Protein AF-B0BPE4-F1 (afdb_monomer)

Radius of gyration: 17.45 Å; Cα contacts (8 Å, |Δi|>4): 280; chains: 1; bounding box: 45×55×40 Å

Secondary structure (DSSP, 8-state):
-HHHHHHHHHHTT----HHHHHHHHHH-PPPTTS-HHHHHHHHHHHHHHHHHHHHHHHTPPP-HHHHHHHHHHHHTTSTTTTTTT---SS----TT-SPPPPPHHHHHHHHHHHHHHHHHTTTTS-HHHHHHHHHHHHHHH--SSS-HHHHHHHHHHHHHHHTT-------GGGHHHHHHHHHHHHTT--HHHHHHHHHHHHHHHHHHHHHH-TTGGGG--

Organism: Actinobacillus pleuropneumoniae serotype 3 (strain JL03) (NCBI:txid434271)

Mean predicted aligned error: 3.41 Å

Foldseek 3Di:
DLLQLVQLLVLVPQDDDSVQLCCCVPPVDHDPPGDPVSSLQSVLLVVLVVVLVVCLVVVDQDDLQNLLVSQQSRPCSDPCVVQRSHFDQQFDDDPPAPQGADHLVCLVVLRVVLSVVLVVCPPPDDQLLSLLLSLLSQVSNVRGPDCSSVSSLSSSQSSCVNVVADNFHDGSVCSVQCVVCSNVVSVVPNVSSSVSRVVRSVVVVVVVCCVVPVCVVVVVD

Structure (mmCIF, N/CA/C/O backbone):
data_AF-B0BPE4-F1
#
_entry.id   AF-B0BPE4-F1
#
loop_
_atom_site.group_PDB
_atom_site.id
_atom_site.type_symbol
_atom_site.label_atom_id
_atom_site.label_alt_id
_atom_site.label_comp_id
_atom_site.label_asym_id
_atom_site.label_entity_id
_atom_site.label_seq_id
_atom_site.pdbx_PDB_ins_code
_atom_site.Cartn_x
_atom_site.Cartn_y
_atom_site.Cartn_z
_atom_site.occupancy
_atom_site.B_iso_or_equiv
_atom_site.auth_seq_id
_atom_site.auth_comp_id
_atom_site.auth_asym_id
_atom_site.auth_atom_id
_atom_site.pdbx_PDB_model_num
ATOM 1 N N . MET A 1 1 ? -2.919 4.364 13.122 1.00 90.81 1 MET A N 1
ATOM 2 C CA . MET A 1 1 ? -3.088 3.012 12.543 1.00 90.81 1 MET A CA 1
ATOM 3 C C . MET A 1 1 ? -4.538 2.654 12.200 1.00 90.81 1 MET A C 1
ATOM 5 O O . MET A 1 1 ? -4.772 2.361 11.039 1.00 90.81 1 MET A O 1
ATOM 9 N N . LEU A 1 2 ? -5.523 2.753 13.109 1.00 96.44 2 LEU A N 1
ATOM 10 C CA . LEU A 1 2 ? -6.934 2.391 12.821 1.00 96.44 2 LEU A CA 1
ATOM 11 C C . LEU A 1 2 ? -7.503 3.021 11.528 1.00 96.44 2 LEU A C 1
ATOM 13 O O . LEU A 1 2 ? -7.991 2.314 10.654 1.00 96.44 2 LEU A O 1
ATOM 17 N N . LYS A 1 3 ? -7.387 4.350 11.372 1.00 96.75 3 LYS A N 1
ATOM 18 C CA . LYS A 1 3 ? -7.878 5.054 10.170 1.00 96.75 3 LYS A CA 1
ATOM 19 C C . LYS A 1 3 ? -7.135 4.636 8.893 1.00 96.75 3 LYS A C 1
ATOM 21 O O . LYS A 1 3 ? -7.748 4.603 7.837 1.00 96.75 3 LYS A O 1
ATOM 26 N N . TYR A 1 4 ? -5.848 4.294 8.986 1.00 98.06 4 TYR A N 1
ATOM 27 C CA . TYR A 1 4 ? -5.086 3.780 7.844 1.00 98.06 4 TYR A CA 1
ATOM 28 C C . TYR A 1 4 ? -5.624 2.417 7.390 1.00 98.06 4 TYR A C 1
ATOM 30 O O . TYR A 1 4 ? -5.902 2.247 6.207 1.00 98.06 4 TYR A O 1
ATOM 38 N N . ASN A 1 5 ? -5.844 1.491 8.331 1.00 98.38 5 ASN A N 1
ATOM 39 C CA . ASN A 1 5 ? -6.428 0.178 8.048 1.00 98.38 5 ASN A CA 1
ATOM 40 C C . ASN A 1 5 ? -7.776 0.316 7.318 1.00 98.38 5 ASN A C 1
ATOM 42 O O . ASN A 1 5 ? -7.946 -0.196 6.211 1.00 98.38 5 ASN A O 1
ATOM 46 N N . GLN A 1 6 ? -8.693 1.095 7.896 1.00 98.38 6 GLN A N 1
ATOM 47 C CA . GLN A 1 6 ? -10.028 1.281 7.335 1.00 98.38 6 GLN A CA 1
ATOM 48 C C . GLN A 1 6 ? -9.990 1.938 5.945 1.00 98.38 6 GLN A C 1
ATOM 50 O O . GLN A 1 6 ? -10.592 1.421 5.010 1.00 98.38 6 GLN A O 1
ATOM 55 N N . GLN A 1 7 ? -9.248 3.037 5.771 1.00 98.38 7 GLN A N 1
ATOM 56 C CA . GLN A 1 7 ? -9.217 3.770 4.498 1.00 98.38 7 GLN A CA 1
ATOM 57 C C . GLN A 1 7 ? -8.520 2.982 3.381 1.00 98.38 7 GLN A C 1
ATOM 59 O O . GLN A 1 7 ? -8.998 2.980 2.249 1.00 98.38 7 GLN A O 1
ATOM 64 N N . SER A 1 8 ? -7.435 2.264 3.696 1.00 98.38 8 SER A N 1
ATOM 65 C CA . SER A 1 8 ? -6.739 1.412 2.725 1.00 98.38 8 SER A CA 1
ATOM 66 C C . SER A 1 8 ? -7.647 0.299 2.198 1.00 98.38 8 SER A C 1
ATOM 68 O O . SER A 1 8 ? -7.634 0.028 0.999 1.00 98.38 8 SER A O 1
ATOM 70 N N . ASN A 1 9 ? -8.463 -0.319 3.056 1.00 98.25 9 ASN A N 1
ATOM 71 C CA . ASN A 1 9 ? -9.428 -1.331 2.626 1.00 98.25 9 ASN A CA 1
ATOM 72 C C . ASN A 1 9 ? -10.643 -0.710 1.914 1.00 98.25 9 ASN A C 1
ATOM 74 O O . ASN A 1 9 ? -11.107 -1.259 0.917 1.00 98.25 9 ASN A O 1
ATOM 78 N N . ALA A 1 10 ? -11.123 0.455 2.355 1.00 98.31 10 ALA A N 1
ATOM 79 C CA . ALA A 1 10 ? -12.242 1.152 1.717 1.00 98.31 10 ALA A CA 1
ATOM 80 C C . ALA A 1 10 ? -11.935 1.586 0.270 1.00 98.31 10 ALA A C 1
ATOM 82 O O . ALA A 1 10 ? -12.823 1.549 -0.580 1.00 98.31 10 ALA A O 1
ATOM 83 N N . ILE A 1 11 ? -10.675 1.920 -0.052 1.00 97.44 11 ILE A N 1
ATOM 84 C CA . ILE A 1 11 ? -10.237 2.154 -1.444 1.00 97.44 11 ILE A CA 1
ATOM 85 C C . ILE A 1 11 ? -10.496 0.923 -2.328 1.00 97.44 11 ILE A C 1
ATOM 87 O O . ILE A 1 11 ? -10.842 1.080 -3.494 1.00 97.44 11 ILE A O 1
ATOM 91 N N . GLU A 1 12 ? -10.392 -0.291 -1.786 1.00 94.94 12 GLU A N 1
ATOM 92 C CA . GLU A 1 12 ? -10.670 -1.537 -2.518 1.00 94.94 12 GLU A CA 1
ATOM 93 C C . GLU A 1 12 ? -12.150 -1.959 -2.458 1.00 94.94 12 GLU A C 1
ATOM 95 O O . GLU A 1 12 ? -12.515 -3.014 -2.968 1.00 94.94 12 GLU A O 1
ATOM 100 N N . GLY A 1 13 ? -13.021 -1.133 -1.867 1.00 96.00 13 GLY A N 1
ATOM 101 C CA . GLY A 1 13 ? -14.461 -1.386 -1.783 1.00 96.00 13 GLY A CA 1
ATOM 102 C C . GLY A 1 13 ? -14.932 -2.073 -0.500 1.00 96.00 13 GLY A C 1
ATOM 103 O O . GLY A 1 13 ? -16.099 -2.446 -0.430 1.00 96.00 13 GLY A O 1
ATOM 104 N N . ASN A 1 14 ? -14.071 -2.216 0.513 1.00 97.69 14 ASN A N 1
ATOM 105 C CA . ASN A 1 14 ? -14.500 -2.669 1.838 1.00 97.69 14 ASN A CA 1
ATOM 106 C C . ASN A 1 14 ? -15.527 -1.689 2.432 1.00 97.69 14 ASN A C 1
ATOM 108 O O . ASN A 1 14 ? -15.356 -0.470 2.353 1.00 97.69 14 ASN A O 1
ATOM 112 N N . THR A 1 15 ? -16.589 -2.227 3.025 1.00 97.81 15 THR A N 1
ATOM 113 C CA . THR A 1 15 ? -17.774 -1.459 3.422 1.00 97.81 15 THR A CA 1
ATOM 114 C C . THR A 1 15 ? -17.864 -1.162 4.917 1.00 97.81 15 THR A C 1
ATOM 116 O O . THR A 1 15 ? -18.846 -0.539 5.337 1.00 97.81 15 THR A O 1
ATOM 119 N N . LEU A 1 16 ? -16.881 -1.588 5.720 1.00 98.06 16 LEU A N 1
ATOM 120 C CA . LEU A 1 16 ? -16.844 -1.289 7.152 1.00 98.06 16 LEU A CA 1
ATOM 121 C C . LEU A 1 16 ? -16.521 0.189 7.382 1.00 98.06 16 LEU A C 1
ATOM 123 O O . LEU A 1 16 ? -15.538 0.735 6.862 1.00 98.06 16 LEU A O 1
ATOM 127 N N . ASP A 1 17 ? -17.331 0.833 8.215 1.00 97.31 17 ASP A N 1
ATOM 128 C CA . ASP A 1 17 ? -17.025 2.167 8.709 1.00 97.31 17 ASP A CA 1
ATOM 129 C C . ASP A 1 17 ? -15.949 2.134 9.812 1.00 97.31 17 ASP A C 1
ATOM 131 O O . ASP A 1 17 ? -15.433 1.086 10.218 1.00 97.31 17 ASP A O 1
ATOM 135 N N . ILE A 1 18 ? -15.549 3.315 10.287 1.00 97.50 18 ILE A N 1
ATOM 136 C CA . ILE A 1 18 ? -14.483 3.439 11.286 1.00 97.50 18 ILE A CA 1
ATOM 137 C C . ILE A 1 18 ? -14.867 2.879 12.666 1.00 97.50 18 ILE A C 1
ATOM 139 O O . ILE A 1 18 ? -13.984 2.422 13.394 1.00 97.50 18 ILE A O 1
ATOM 143 N N . PHE A 1 19 ? -16.150 2.916 13.034 1.00 97.50 19 PHE A N 1
ATOM 144 C CA . PHE A 1 19 ? -16.653 2.384 14.299 1.00 97.50 19 PHE A CA 1
ATOM 145 C C . PHE A 1 19 ? -16.767 0.863 14.234 1.00 97.50 19 PHE A C 1
ATOM 147 O O . PHE A 1 19 ? -16.268 0.188 15.131 1.00 97.50 19 PHE A O 1
ATOM 154 N N . GLU A 1 20 ? -17.323 0.329 13.148 1.00 98.19 20 GLU A N 1
ATOM 155 C CA . GLU A 1 20 ? -17.377 -1.105 12.855 1.00 98.19 20 GLU A CA 1
ATOM 156 C C . GLU A 1 20 ? -15.966 -1.710 12.838 1.00 98.19 20 GLU A C 1
ATOM 158 O O . GLU A 1 20 ? -15.706 -2.710 13.508 1.00 98.19 20 GLU A O 1
ATOM 163 N N . THR A 1 21 ? -15.020 -1.045 12.164 1.00 98.12 21 THR A N 1
ATOM 164 C CA . THR A 1 21 ? -13.600 -1.438 12.155 1.00 98.12 21 THR A CA 1
ATOM 165 C C . THR A 1 21 ? -13.018 -1.467 13.569 1.00 98.12 21 THR A C 1
ATOM 167 O O . THR A 1 21 ? -12.298 -2.399 13.924 1.00 98.12 21 THR A O 1
ATOM 170 N N . ARG A 1 22 ? -13.304 -0.448 14.392 1.00 98.06 22 ARG A N 1
ATOM 171 C CA . ARG A 1 22 ? -12.797 -0.376 15.769 1.00 98.06 22 ARG A CA 1
ATOM 172 C C . ARG A 1 22 ? -13.333 -1.521 16.619 1.00 98.06 22 ARG A C 1
ATOM 174 O O . ARG A 1 22 ? -12.550 -2.221 17.248 1.00 98.06 22 ARG A O 1
ATOM 181 N N . VAL A 1 23 ? -14.649 -1.709 16.613 1.00 97.88 23 VAL A N 1
ATOM 182 C CA . VAL A 1 23 ? -15.340 -2.742 17.394 1.00 97.88 23 VAL A CA 1
ATOM 183 C C . VAL A 1 23 ? -14.854 -4.140 17.004 1.00 97.88 23 VAL A C 1
ATOM 185 O O . VAL A 1 23 ? -14.599 -4.967 17.882 1.00 97.88 23 VAL A O 1
ATOM 188 N N . LEU A 1 24 ? -14.630 -4.379 15.708 1.00 98.06 24 LEU A N 1
ATOM 189 C CA . LEU A 1 24 ? -14.037 -5.621 15.222 1.00 98.06 24 LEU A CA 1
ATOM 190 C C . LEU A 1 24 ? -12.635 -5.853 15.798 1.00 98.06 24 LEU A C 1
ATOM 192 O O . LEU A 1 24 ? -12.362 -6.931 16.316 1.00 98.06 24 LEU A O 1
ATOM 196 N N . LEU A 1 25 ? -11.749 -4.858 15.712 1.00 97.56 25 LEU A N 1
ATOM 197 C CA . LEU A 1 25 ? -10.353 -5.011 16.129 1.00 97.56 25 LEU A CA 1
ATOM 198 C C . LEU A 1 25 ? -10.173 -5.055 17.653 1.00 97.56 25 LEU A C 1
ATOM 200 O O . LEU A 1 25 ? -9.274 -5.740 18.132 1.00 97.56 25 LEU A O 1
ATOM 204 N N . GLU A 1 26 ? -10.996 -4.331 18.412 1.00 97.25 26 GLU A N 1
ATOM 205 C CA . GLU A 1 26 ? -10.868 -4.232 19.872 1.00 97.25 26 GLU A CA 1
ATOM 206 C C . GLU A 1 26 ? -11.652 -5.320 20.613 1.00 97.25 26 GLU A C 1
ATOM 208 O O . GLU A 1 26 ? -11.220 -5.774 21.669 1.00 97.25 26 GLU A O 1
ATOM 213 N N . SER A 1 27 ? -12.815 -5.727 20.095 1.00 96.19 27 SER A N 1
ATOM 214 C CA . SER A 1 27 ? -13.741 -6.635 20.791 1.00 96.19 27 SER A CA 1
ATOM 215 C C . SER A 1 27 ? -14.046 -7.924 20.024 1.00 96.19 27 SER A C 1
ATOM 217 O O . SER A 1 27 ? -14.747 -8.784 20.550 1.00 96.19 27 SER A O 1
ATOM 219 N N . GLY A 1 28 ? -13.559 -8.076 18.787 1.00 95.44 28 GLY A N 1
ATOM 220 C CA . GLY A 1 28 ? -13.839 -9.251 17.952 1.00 95.44 28 GLY A CA 1
ATOM 221 C C . GLY A 1 28 ? -15.290 -9.344 17.466 1.00 95.44 28 GLY A C 1
ATOM 222 O O . GLY A 1 28 ? -15.705 -10.391 16.974 1.00 95.44 28 GLY A O 1
ATOM 223 N N . ILE A 1 29 ? -16.076 -8.274 17.611 1.00 96.81 29 ILE A N 1
ATOM 224 C CA . ILE A 1 29 ? -17.495 -8.254 17.243 1.00 96.81 29 ILE A CA 1
ATOM 225 C C . ILE A 1 29 ? -17.627 -7.861 15.769 1.00 96.81 29 ILE A C 1
ATOM 227 O O . ILE A 1 29 ? -17.141 -6.814 15.345 1.00 96.81 29 ILE A O 1
ATOM 231 N N . THR A 1 30 ? -18.314 -8.692 14.987 1.00 96.56 30 THR A N 1
ATOM 232 C CA . THR A 1 30 ? -18.584 -8.437 13.566 1.00 96.56 30 THR A CA 1
ATOM 233 C C . THR A 1 30 ? -19.736 -7.451 13.368 1.00 96.56 30 THR A C 1
ATOM 235 O O . THR A 1 30 ? -20.740 -7.505 14.080 1.00 96.56 30 THR A O 1
ATOM 238 N N . ALA A 1 31 ? -19.627 -6.602 12.351 1.00 96.06 31 ALA A N 1
ATOM 239 C CA . ALA A 1 31 ? -20.675 -5.700 11.903 1.00 96.06 31 ALA A CA 1
ATOM 240 C C . ALA A 1 31 ? -21.813 -6.460 11.204 1.00 96.06 31 ALA A C 1
ATOM 242 O O . ALA A 1 31 ? -21.606 -7.245 10.273 1.00 96.06 31 ALA A O 1
ATOM 243 N N . ASN A 1 32 ? -23.040 -6.216 11.660 1.00 94.75 32 ASN A N 1
ATOM 244 C CA . ASN A 1 32 ? -24.225 -6.879 11.131 1.00 94.75 32 ASN A CA 1
ATOM 245 C C . ASN A 1 32 ? -24.515 -6.446 9.682 1.00 94.75 32 ASN A C 1
ATOM 247 O O . ASN A 1 32 ? -24.448 -5.265 9.353 1.00 94.75 32 ASN A O 1
ATOM 251 N N . GLY A 1 33 ? -24.885 -7.398 8.822 1.00 95.00 33 GLY A N 1
ATOM 252 C CA . GLY A 1 33 ? -25.245 -7.130 7.423 1.00 95.00 33 GLY A CA 1
ATOM 253 C C . GLY A 1 33 ? -24.070 -6.812 6.490 1.00 95.00 33 GLY A C 1
ATOM 254 O O . GLY A 1 33 ? -24.299 -6.498 5.323 1.00 95.00 33 GLY A O 1
ATOM 255 N N . LYS A 1 34 ? -22.824 -6.906 6.970 1.00 96.69 34 LYS A N 1
ATOM 256 C CA . LYS A 1 34 ? -21.613 -6.682 6.170 1.00 96.69 34 LYS A CA 1
ATOM 257 C C . LYS A 1 34 ? -21.001 -8.011 5.711 1.00 96.69 34 LYS A C 1
ATOM 259 O O . LYS A 1 34 ? -21.092 -9.002 6.442 1.00 96.69 34 LYS A O 1
ATOM 264 N N . PRO A 1 35 ? -20.354 -8.068 4.532 1.00 96.19 35 PRO A N 1
ATOM 265 C CA . PRO A 1 35 ? -19.680 -9.278 4.075 1.00 96.19 35 PRO A CA 1
ATOM 266 C C . PRO A 1 35 ? -18.640 -9.769 5.087 1.00 96.19 35 PRO A C 1
ATOM 268 O O . PRO A 1 35 ? -17.857 -8.990 5.631 1.00 96.19 35 PRO A O 1
ATOM 271 N N . PHE A 1 36 ? -18.568 -11.083 5.312 1.00 95.19 36 PHE A N 1
ATOM 272 C CA . PHE A 1 36 ? -17.547 -11.648 6.202 1.00 95.19 36 PHE A CA 1
ATOM 273 C C . PHE A 1 36 ? -16.123 -11.378 5.687 1.00 95.19 36 PHE A C 1
ATOM 275 O O . PHE A 1 36 ? -15.221 -11.111 6.478 1.00 95.19 36 PHE A O 1
ATOM 282 N N . LYS A 1 37 ? -15.946 -11.345 4.357 1.00 95.38 37 LYS A N 1
ATOM 283 C CA . LYS A 1 37 ? -14.690 -10.956 3.703 1.00 95.38 37 LYS A CA 1
ATOM 284 C C . LYS A 1 37 ? -14.179 -9.601 4.199 1.00 95.38 37 LYS A C 1
ATOM 286 O O . LYS A 1 37 ? -13.002 -9.497 4.522 1.00 95.38 37 LYS A O 1
ATOM 291 N N . ASP A 1 38 ? -15.055 -8.607 4.343 1.00 97.12 38 ASP A N 1
ATOM 292 C CA . ASP A 1 38 ? -14.639 -7.266 4.755 1.00 97.12 38 ASP A CA 1
ATOM 293 C C . ASP A 1 38 ? -14.003 -7.265 6.154 1.00 97.12 38 ASP A C 1
ATOM 295 O O . ASP A 1 38 ? -13.046 -6.534 6.410 1.00 97.12 38 ASP A O 1
ATOM 299 N N . HIS A 1 39 ? -14.487 -8.122 7.053 1.00 97.69 39 HIS A N 1
ATOM 300 C CA . HIS A 1 39 ? -13.918 -8.288 8.389 1.00 97.69 39 HIS A CA 1
ATOM 301 C C . HIS A 1 39 ? -12.539 -8.949 8.329 1.00 97.69 39 HIS A C 1
ATOM 303 O O . HIS A 1 39 ? -11.598 -8.504 8.988 1.00 97.69 39 HIS A O 1
ATOM 309 N N . LEU A 1 40 ? -12.406 -9.996 7.510 1.00 97.06 40 LEU A N 1
ATOM 310 C CA . LEU A 1 40 ? -11.136 -10.689 7.299 1.00 97.06 40 LEU A CA 1
ATOM 311 C C . LEU A 1 40 ? -10.088 -9.768 6.672 1.00 97.06 40 LEU A C 1
ATOM 313 O O . LEU A 1 40 ? -8.932 -9.814 7.086 1.00 97.06 40 LEU A O 1
ATOM 317 N N . ASP A 1 41 ? -10.483 -8.906 5.735 1.00 97.38 41 ASP A N 1
ATOM 318 C CA . ASP A 1 41 ? -9.607 -7.913 5.111 1.00 97.38 41 ASP A CA 1
ATOM 319 C C . ASP A 1 41 ? -9.070 -6.907 6.147 1.00 97.38 41 ASP A C 1
ATOM 321 O O . ASP A 1 41 ? -7.866 -6.641 6.181 1.00 97.38 41 ASP A O 1
ATOM 325 N N . ILE A 1 42 ? -9.925 -6.407 7.050 1.00 98.06 42 ILE A N 1
ATOM 326 C CA . ILE A 1 42 ? -9.516 -5.515 8.151 1.00 98.06 42 ILE A CA 1
ATOM 327 C C . ILE A 1 42 ? -8.545 -6.214 9.114 1.00 98.06 42 ILE A C 1
ATOM 329 O O . ILE A 1 42 ? -7.518 -5.635 9.486 1.00 98.06 42 ILE A O 1
ATOM 333 N N . ILE A 1 43 ? -8.846 -7.454 9.514 1.00 97.88 43 ILE A N 1
ATOM 334 C CA . ILE A 1 43 ? -8.000 -8.240 10.427 1.00 97.88 43 ILE A CA 1
ATOM 335 C C . ILE A 1 43 ? -6.638 -8.528 9.781 1.00 97.88 43 ILE A C 1
ATOM 337 O O . ILE A 1 43 ? -5.597 -8.309 10.397 1.00 97.88 43 ILE A O 1
ATOM 341 N N . SER A 1 44 ? -6.631 -8.973 8.527 1.00 98.06 44 SER A N 1
ATOM 3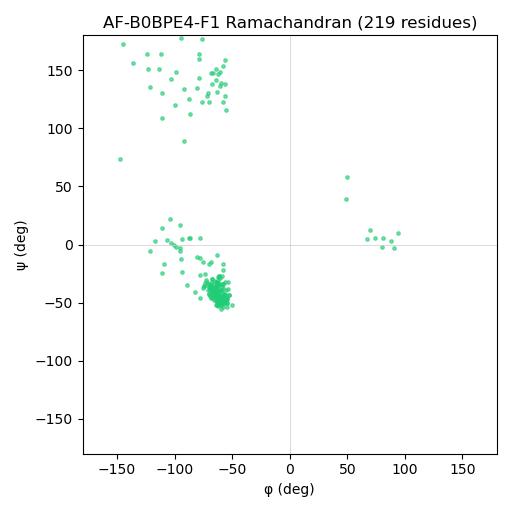42 C CA . SER A 1 44 ? -5.410 -9.315 7.785 1.00 98.06 44 SER A CA 1
ATOM 343 C C . SER A 1 44 ? -4.538 -8.079 7.548 1.00 98.06 44 SER A C 1
ATOM 345 O O . SER A 1 44 ? -3.322 -8.104 7.736 1.00 98.06 44 SER A O 1
ATOM 347 N N . HIS A 1 45 ? -5.159 -6.941 7.230 1.00 98.50 45 HIS A N 1
ATOM 348 C CA . HIS A 1 45 ? -4.443 -5.675 7.103 1.00 98.50 45 HIS A CA 1
ATOM 349 C C . HIS A 1 45 ? -3.903 -5.169 8.451 1.00 98.50 45 HIS A C 1
ATOM 351 O O . HIS A 1 45 ? -2.860 -4.514 8.480 1.00 98.50 45 HIS A O 1
ATOM 357 N N . GLN A 1 46 ? -4.556 -5.476 9.578 1.00 98.31 46 GLN A N 1
ATOM 358 C CA . GLN A 1 46 ? -4.030 -5.144 10.907 1.00 98.31 46 GLN A CA 1
ATOM 359 C C . GLN A 1 46 ? -2.730 -5.905 11.203 1.00 98.31 46 GLN A C 1
ATOM 361 O O . GLN A 1 46 ? -1.784 -5.312 11.722 1.00 98.31 46 GLN A O 1
ATOM 366 N N . GLU A 1 47 ? -2.653 -7.183 10.830 1.00 98.44 47 GLU A N 1
ATOM 367 C CA . GLU A 1 47 ? -1.428 -7.985 10.958 1.00 98.44 47 GLU A CA 1
ATOM 368 C C . G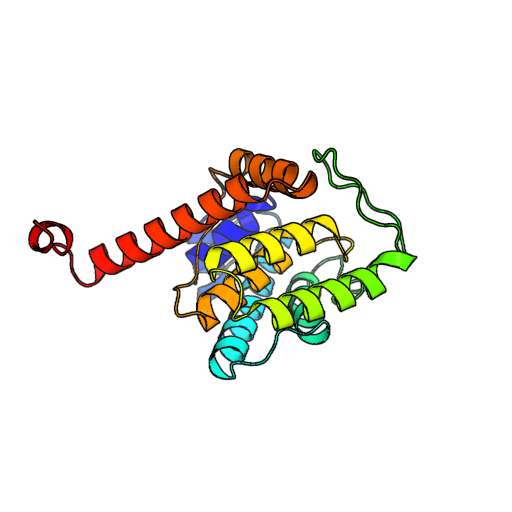LU A 1 47 ? -0.314 -7.463 10.050 1.00 98.44 47 GLU A C 1
ATOM 370 O O . GLU A 1 47 ? 0.823 -7.302 10.492 1.00 98.44 47 GLU A O 1
ATOM 375 N N . ALA A 1 48 ? -0.652 -7.103 8.810 1.00 98.56 48 ALA A N 1
ATOM 376 C CA . ALA A 1 48 ? 0.296 -6.493 7.886 1.00 98.56 48 ALA A CA 1
ATOM 377 C C . ALA A 1 48 ? 0.829 -5.137 8.394 1.00 98.56 48 ALA A C 1
ATOM 379 O O . ALA A 1 48 ? 2.006 -4.838 8.208 1.00 98.56 48 ALA A O 1
ATOM 380 N N . ILE A 1 49 ? 0.010 -4.330 9.085 1.00 98.56 49 ILE A N 1
ATOM 381 C CA . ILE A 1 49 ? 0.466 -3.100 9.765 1.00 98.56 49 ILE A CA 1
ATOM 382 C C . ILE A 1 49 ? 1.425 -3.419 10.923 1.00 98.56 49 ILE A C 1
ATOM 384 O O . ILE A 1 49 ? 2.385 -2.674 11.141 1.00 98.56 49 ILE A O 1
ATOM 388 N N . GLY A 1 50 ? 1.177 -4.501 11.667 1.00 98.38 50 GLY A N 1
ATOM 389 C CA . GLY A 1 50 ? 2.094 -4.989 12.699 1.00 98.38 50 GLY A CA 1
ATOM 390 C C . GLY A 1 50 ? 3.467 -5.296 12.106 1.00 98.38 50 GLY A C 1
ATOM 391 O O . GLY A 1 50 ? 4.454 -4.676 12.496 1.00 98.38 50 GLY A O 1
ATOM 392 N N . TYR A 1 51 ? 3.491 -6.129 11.062 1.00 98.44 51 TYR A N 1
ATOM 393 C CA . TYR A 1 51 ? 4.711 -6.460 10.324 1.00 98.44 51 TYR A CA 1
ATOM 394 C C . TYR A 1 51 ? 5.410 -5.218 9.751 1.00 98.44 51 TYR A C 1
ATOM 396 O O . TYR A 1 51 ? 6.618 -5.071 9.899 1.00 98.44 51 TYR A O 1
ATOM 404 N N . LEU A 1 52 ? 4.658 -4.269 9.176 1.00 98.31 52 LEU A N 1
ATOM 405 C CA . LEU A 1 52 ? 5.199 -2.987 8.708 1.00 98.31 52 LEU A CA 1
ATOM 406 C C . LEU A 1 52 ? 5.949 -2.258 9.824 1.00 98.31 52 LEU A C 1
ATOM 408 O O . LEU A 1 52 ? 7.058 -1.779 9.611 1.00 98.31 52 LEU A O 1
ATOM 412 N N . THR A 1 53 ? 5.347 -2.178 11.010 1.00 97.62 53 THR A N 1
ATOM 413 C CA . THR A 1 53 ? 5.920 -1.454 12.150 1.00 97.62 53 THR A CA 1
ATOM 414 C C . THR A 1 53 ? 7.226 -2.093 12.619 1.00 97.62 53 THR A C 1
ATOM 416 O O . THR A 1 53 ? 8.153 -1.373 12.989 1.00 97.62 53 THR A O 1
ATOM 419 N N . ASP A 1 54 ? 7.324 -3.420 12.580 1.00 97.81 54 ASP A N 1
ATOM 420 C CA . ASP A 1 54 ? 8.543 -4.133 12.962 1.00 97.81 54 ASP A CA 1
ATOM 421 C C . ASP A 1 54 ? 9.666 -3.922 11.936 1.00 97.81 54 ASP A C 1
ATOM 423 O O . ASP A 1 54 ? 10.775 -3.551 12.316 1.00 97.81 54 ASP A O 1
ATOM 427 N N . LEU A 1 55 ? 9.357 -3.981 10.636 1.00 97.94 55 LEU A N 1
ATOM 428 C CA . LEU A 1 55 ? 10.333 -3.689 9.576 1.00 97.94 55 LEU A CA 1
ATOM 429 C C . LEU A 1 55 ? 10.858 -2.246 9.615 1.00 97.94 55 LEU A C 1
ATOM 431 O O . LEU A 1 55 ? 12.017 -2.005 9.277 1.00 97.94 55 LEU A O 1
ATOM 435 N N . VAL A 1 56 ? 10.015 -1.280 10.004 1.00 97.31 56 VAL A N 1
ATOM 436 C CA . VAL A 1 56 ? 10.443 0.115 10.203 1.00 97.31 56 VAL A CA 1
ATOM 437 C C . VAL A 1 56 ? 11.455 0.207 11.346 1.00 97.31 56 VAL A C 1
ATOM 439 O O . VAL A 1 56 ? 12.475 0.870 11.186 1.00 97.31 56 VAL A O 1
ATOM 442 N N . LYS A 1 57 ? 11.216 -0.473 12.477 1.00 96.62 57 LYS A N 1
ATOM 443 C CA . LYS A 1 57 ? 12.143 -0.469 13.627 1.00 96.62 57 LYS A CA 1
ATOM 444 C C . LYS A 1 57 ? 13.490 -1.102 13.288 1.00 96.62 57 LYS A C 1
ATOM 446 O O . LYS A 1 57 ? 14.519 -0.612 13.738 1.00 96.62 57 LYS A O 1
ATOM 451 N N . GLU A 1 58 ? 13.475 -2.184 12.516 1.00 95.69 58 GLU A N 1
ATOM 452 C CA . GLU A 1 58 ? 14.687 -2.896 12.096 1.00 95.69 58 GLU A CA 1
ATOM 453 C C . GLU A 1 58 ? 15.429 -2.187 10.951 1.00 95.69 58 GLU A C 1
ATOM 455 O O . GLU A 1 58 ? 16.565 -2.540 10.645 1.00 95.69 58 GLU A O 1
ATOM 460 N N . ASN A 1 59 ? 14.797 -1.187 10.321 1.00 93.25 59 ASN A N 1
ATOM 461 C CA . ASN A 1 59 ? 15.306 -0.447 9.167 1.00 93.25 59 ASN A CA 1
ATOM 462 C C . ASN A 1 59 ? 15.837 -1.360 8.041 1.00 93.25 59 ASN A C 1
ATOM 464 O O . ASN A 1 59 ? 16.858 -1.082 7.410 1.00 93.25 59 ASN A O 1
ATOM 468 N N . VAL A 1 60 ? 15.150 -2.480 7.796 1.00 89.75 60 VAL A N 1
ATOM 469 C CA . VAL A 1 60 ? 15.556 -3.451 6.770 1.00 89.75 60 VAL A CA 1
ATOM 470 C C . VAL A 1 60 ? 15.391 -2.876 5.368 1.00 89.75 60 VAL A C 1
ATOM 472 O O . VAL A 1 60 ? 14.458 -2.119 5.105 1.00 89.75 60 VAL A O 1
ATOM 475 N N . LEU A 1 61 ? 16.245 -3.266 4.424 1.00 94.00 61 LEU A N 1
ATOM 476 C CA . LEU A 1 61 ? 16.045 -2.915 3.016 1.00 94.00 61 LEU A CA 1
ATOM 477 C C . LEU A 1 61 ? 14.802 -3.614 2.451 1.00 94.00 61 LEU A C 1
ATOM 479 O O . LEU A 1 61 ? 14.443 -4.717 2.868 1.00 94.00 61 LEU A O 1
ATOM 483 N N . LEU A 1 62 ? 14.121 -2.956 1.511 1.00 95.75 62 LEU A N 1
ATOM 484 C CA . LEU A 1 62 ? 12.969 -3.544 0.837 1.00 95.75 62 LEU A CA 1
ATOM 485 C C . LEU A 1 62 ? 13.433 -4.673 -0.089 1.00 95.75 62 LEU A C 1
ATOM 487 O O . LEU A 1 62 ? 14.216 -4.443 -1.003 1.00 95.75 62 LEU A O 1
ATOM 491 N N . THR A 1 63 ? 12.908 -5.876 0.125 1.00 97.81 63 THR A N 1
ATOM 492 C CA . THR A 1 63 ? 13.205 -7.058 -0.696 1.00 97.81 63 THR A CA 1
ATOM 493 C C . THR A 1 63 ? 11.926 -7.666 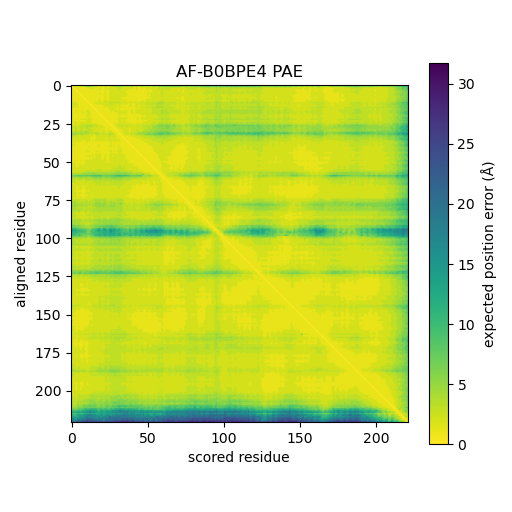-1.256 1.00 97.81 63 THR A C 1
ATOM 495 O O . THR A 1 63 ? 10.833 -7.438 -0.732 1.00 97.81 63 THR A O 1
ATOM 498 N N . GLU A 1 64 ? 12.043 -8.523 -2.269 1.00 98.19 64 GLU A N 1
ATOM 499 C CA . GLU A 1 64 ? 10.901 -9.307 -2.751 1.00 98.19 64 GLU A CA 1
ATOM 500 C C . GLU A 1 64 ? 10.272 -10.173 -1.652 1.00 98.19 64 GLU A C 1
ATOM 502 O O . GLU A 1 64 ? 9.054 -10.345 -1.625 1.00 98.19 64 GLU A O 1
ATOM 507 N N . ALA A 1 65 ? 11.074 -10.687 -0.713 1.00 98.25 65 ALA A N 1
ATOM 508 C CA . ALA A 1 65 ? 10.567 -11.445 0.428 1.00 98.25 65 ALA A CA 1
ATOM 509 C C . ALA A 1 65 ? 9.658 -10.576 1.311 1.00 98.25 65 ALA A C 1
ATOM 511 O O . ALA A 1 65 ? 8.563 -11.003 1.670 1.00 98.25 65 ALA A O 1
ATOM 512 N N . THR A 1 66 ? 10.054 -9.329 1.585 1.00 98.00 66 THR A N 1
ATOM 513 C CA . THR A 1 66 ? 9.216 -8.350 2.295 1.00 98.00 66 THR A CA 1
ATOM 514 C C . THR A 1 66 ? 7.880 -8.133 1.580 1.00 98.00 66 THR A C 1
ATOM 516 O O . THR A 1 66 ? 6.821 -8.173 2.209 1.00 98.00 66 THR A O 1
ATOM 519 N N . ILE A 1 67 ? 7.915 -7.947 0.257 1.00 98.75 67 ILE A N 1
ATOM 520 C CA . ILE A 1 67 ? 6.723 -7.712 -0.571 1.00 98.75 67 ILE A CA 1
ATOM 521 C C . ILE A 1 67 ? 5.787 -8.928 -0.539 1.00 98.75 67 ILE A C 1
ATOM 523 O O . ILE A 1 67 ? 4.584 -8.788 -0.302 1.00 98.75 67 ILE A O 1
ATOM 527 N N . LYS A 1 68 ? 6.337 -10.133 -0.731 1.00 98.75 68 LYS A N 1
ATOM 528 C CA . LYS A 1 68 ? 5.585 -11.393 -0.677 1.00 98.75 68 LYS A CA 1
ATOM 529 C C . LYS A 1 68 ? 5.005 -11.648 0.712 1.00 98.75 68 LYS A C 1
ATOM 531 O O . LYS A 1 68 ? 3.867 -12.093 0.796 1.00 98.75 68 LYS A O 1
ATOM 536 N N . ASN A 1 69 ? 5.716 -11.301 1.785 1.00 98.69 69 ASN A N 1
ATOM 537 C CA . ASN A 1 69 ? 5.218 -11.436 3.156 1.00 98.69 69 ASN A CA 1
ATOM 538 C C . ASN A 1 69 ? 4.043 -10.494 3.444 1.00 98.69 69 ASN A C 1
ATOM 540 O O . ASN A 1 69 ? 3.049 -10.936 4.018 1.00 98.69 69 ASN A O 1
ATOM 544 N N . PHE A 1 70 ? 4.095 -9.230 3.000 1.00 98.75 70 PHE A N 1
ATOM 545 C CA . PHE A 1 70 ? 2.929 -8.343 3.093 1.00 98.75 70 PHE A CA 1
ATOM 546 C C . PHE A 1 70 ? 1.724 -8.927 2.361 1.00 98.75 70 PHE A C 1
ATOM 548 O O . PHE A 1 70 ? 0.637 -9.013 2.930 1.00 98.75 70 PHE A O 1
ATOM 555 N N . HIS A 1 71 ? 1.925 -9.362 1.118 1.00 98.75 71 HIS A N 1
ATOM 556 C CA . HIS A 1 71 ? 0.859 -9.960 0.325 1.00 98.75 71 HIS A CA 1
ATOM 557 C C . HIS A 1 71 ? 0.311 -11.246 0.967 1.00 98.75 71 HIS A C 1
ATOM 559 O O . HIS A 1 71 ? -0.900 -11.462 0.995 1.00 98.75 71 HIS A O 1
ATOM 565 N N . TYR A 1 72 ? 1.188 -12.079 1.532 1.00 98.75 72 TYR A N 1
ATOM 566 C CA . TYR A 1 72 ? 0.805 -13.285 2.254 1.00 98.75 72 TYR A CA 1
ATOM 567 C C . TYR A 1 72 ? -0.098 -12.957 3.444 1.00 98.75 72 TYR A C 1
ATOM 569 O O . TYR A 1 72 ? -1.202 -13.490 3.527 1.00 98.75 72 TYR A O 1
ATOM 577 N N . LEU A 1 73 ? 0.318 -12.027 4.312 1.00 98.69 73 LEU A N 1
ATOM 578 C CA . LEU A 1 73 ? -0.464 -11.603 5.477 1.00 98.69 73 LEU A CA 1
ATOM 579 C C . LEU A 1 73 ? -1.840 -11.060 5.086 1.00 98.69 73 LEU A C 1
ATOM 581 O O . LEU A 1 73 ? -2.813 -11.343 5.778 1.00 98.69 73 LEU A O 1
ATOM 585 N N . LEU A 1 74 ? -1.929 -10.330 3.970 1.00 98.38 74 LEU A N 1
ATOM 586 C CA . LEU A 1 74 ? -3.186 -9.774 3.473 1.00 98.38 74 LEU A CA 1
ATOM 587 C C . LEU A 1 74 ? -4.176 -10.837 2.981 1.00 98.38 74 LEU A C 1
ATOM 589 O O . LEU A 1 74 ? -5.377 -10.650 3.164 1.00 98.38 74 LEU A O 1
ATOM 593 N N . LEU A 1 75 ? -3.706 -11.915 2.342 1.00 97.00 75 LEU A N 1
ATOM 594 C CA . LEU A 1 75 ? -4.588 -12.871 1.657 1.00 97.00 75 LEU A CA 1
ATOM 595 C C . LEU A 1 75 ? -4.722 -14.239 2.333 1.00 97.00 75 LEU A C 1
ATOM 597 O O . LEU A 1 75 ? -5.685 -14.944 2.032 1.00 97.00 75 LEU A O 1
ATOM 601 N N . GLN A 1 76 ? -3.832 -14.625 3.254 1.00 97.00 76 GLN A N 1
ATOM 602 C CA . GLN A 1 76 ? -3.79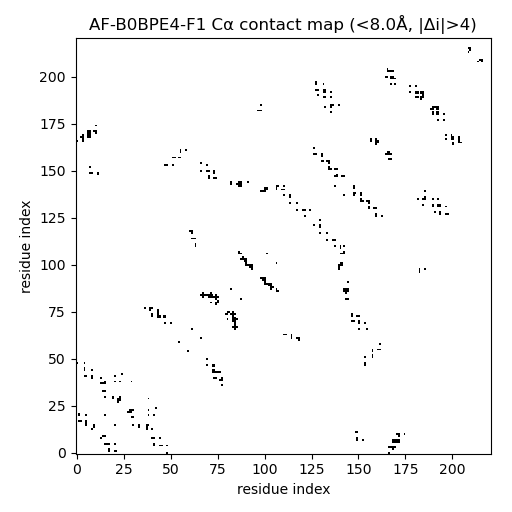6 -15.980 3.836 1.00 97.00 76 GLN A CA 1
ATOM 603 C C . GLN A 1 76 ? -5.101 -16.422 4.529 1.00 97.00 76 GLN A C 1
ATOM 605 O O . GLN A 1 76 ? -5.343 -17.616 4.676 1.00 97.00 76 GLN A O 1
ATOM 610 N N . LYS A 1 77 ? -5.954 -15.478 4.951 1.00 94.25 77 LYS A N 1
ATOM 611 C CA . LYS A 1 77 ? -7.253 -15.752 5.598 1.00 94.25 77 LYS A CA 1
ATOM 612 C C . LYS A 1 77 ? -8.450 -15.615 4.659 1.00 94.25 77 LYS A C 1
ATOM 614 O O . LYS A 1 77 ? -9.583 -15.787 5.094 1.00 94.25 77 LYS A O 1
ATOM 619 N N . THR A 1 78 ? -8.215 -15.263 3.402 1.00 90.62 78 THR A N 1
ATOM 620 C CA . THR A 1 78 ? -9.263 -15.026 2.405 1.00 90.62 78 THR A CA 1
ATOM 621 C C . THR A 1 78 ? -9.522 -16.284 1.575 1.00 90.62 78 THR A C 1
ATOM 623 O O . THR A 1 78 ? -8.830 -17.296 1.702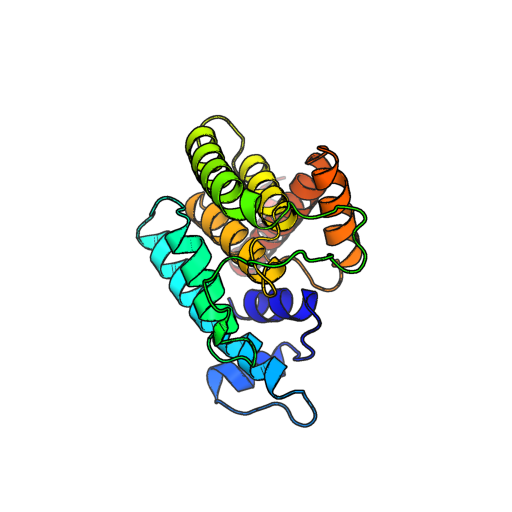 1.00 90.62 78 THR A O 1
ATOM 626 N N . ASP A 1 79 ? -10.483 -16.215 0.657 1.00 89.31 79 ASP A N 1
ATOM 627 C CA . ASP A 1 79 ? -10.700 -17.240 -0.369 1.00 89.31 79 ASP A CA 1
ATOM 628 C C . ASP A 1 79 ? -9.512 -17.386 -1.347 1.00 89.31 79 ASP A C 1
ATOM 630 O O . ASP A 1 79 ? -9.476 -18.340 -2.123 1.00 89.31 79 ASP A O 1
ATOM 634 N N . LYS A 1 80 ? -8.526 -16.478 -1.276 1.00 92.44 80 LYS A N 1
ATOM 635 C CA . LYS A 1 80 ? -7.289 -16.444 -2.076 1.00 92.44 80 LYS A CA 1
ATOM 636 C C . LYS A 1 80 ? -6.041 -16.899 -1.313 1.00 92.44 80 LYS A C 1
ATOM 638 O O . LYS A 1 80 ? -4.913 -16.547 -1.657 1.00 92.44 80 LYS A O 1
ATOM 643 N N . ALA A 1 81 ? -6.217 -17.678 -0.245 1.00 93.94 81 ALA A N 1
ATOM 644 C CA . ALA A 1 81 ? -5.106 -18.143 0.585 1.00 93.94 81 ALA A CA 1
ATOM 645 C C . ALA A 1 81 ? -4.055 -18.962 -0.192 1.00 93.94 81 ALA A C 1
ATOM 647 O O . ALA A 1 81 ? -2.884 -18.972 0.179 1.00 93.94 81 ALA A O 1
ATOM 648 N N . ARG A 1 82 ? -4.449 -19.636 -1.283 1.00 95.19 82 ARG A N 1
ATOM 649 C CA . ARG A 1 82 ? -3.532 -20.443 -2.108 1.00 95.19 82 ARG A CA 1
ATOM 650 C C . ARG A 1 82 ? -2.591 -19.595 -2.955 1.00 95.19 82 ARG A C 1
ATOM 652 O O . ARG A 1 82 ? -1.518 -20.073 -3.298 1.00 95.19 82 ARG A O 1
ATOM 659 N N . GLU A 1 83 ? -2.985 -18.370 -3.279 1.00 95.69 83 GLU A N 1
ATOM 660 C CA . GLU A 1 83 ? -2.207 -17.396 -4.046 1.00 95.69 83 GLU A CA 1
ATOM 661 C C . GLU A 1 83 ? -1.437 -16.418 -3.138 1.00 95.69 83 GLU A C 1
ATOM 663 O O . GLU A 1 83 ? -0.636 -15.608 -3.611 1.00 95.69 83 GLU A O 1
ATOM 668 N N . ALA A 1 84 ? -1.655 -16.487 -1.821 1.00 97.56 84 ALA A N 1
ATOM 669 C CA . ALA A 1 84 ? -1.020 -15.623 -0.837 1.00 97.56 84 ALA A CA 1
ATOM 670 C C . ALA A 1 84 ? 0.517 -15.701 -0.940 1.00 97.56 84 ALA A C 1
ATOM 672 O O . ALA A 1 84 ? 1.114 -16.777 -0.956 1.00 97.56 84 ALA A O 1
ATOM 673 N N . GLY A 1 85 ? 1.163 -14.536 -1.044 1.00 98.12 85 GLY A N 1
ATOM 674 C CA . GLY A 1 85 ? 2.617 -14.402 -1.215 1.00 98.12 85 GLY A CA 1
ATOM 675 C C . GLY A 1 85 ? 3.207 -14.903 -2.544 1.00 98.12 85 GLY A C 1
ATOM 676 O O . GLY A 1 85 ? 4.426 -14.874 -2.702 1.00 98.12 85 GLY A O 1
ATOM 677 N N . GLN A 1 86 ? 2.392 -15.334 -3.512 1.00 98.19 86 GLN A N 1
ATOM 678 C CA . GLN A 1 86 ? 2.873 -15.905 -4.774 1.00 98.19 86 GLN A CA 1
ATOM 679 C C . GLN A 1 86 ? 2.582 -14.986 -5.954 1.00 98.19 86 GLN A C 1
ATOM 681 O O . GLN A 1 86 ? 1.450 -14.548 -6.145 1.00 98.19 86 GLN A O 1
ATOM 686 N N . TYR A 1 87 ? 3.598 -14.723 -6.777 1.00 98.50 87 TYR A N 1
ATOM 687 C CA . TYR A 1 87 ? 3.389 -13.998 -8.025 1.00 98.50 87 TYR A CA 1
ATOM 688 C C . TYR A 1 87 ? 2.459 -14.765 -8.958 1.00 98.50 87 TYR A C 1
ATOM 690 O O . TYR A 1 87 ? 2.460 -15.997 -9.003 1.00 98.50 87 TYR A O 1
ATOM 698 N N . ARG A 1 88 ? 1.675 -14.014 -9.727 1.00 97.81 88 ARG A N 1
ATOM 699 C CA . ARG A 1 88 ? 0.753 -14.586 -10.701 1.00 97.81 88 ARG A CA 1
ATOM 700 C C . ARG A 1 88 ? 1.504 -15.326 -11.804 1.00 97.81 88 ARG A C 1
ATOM 702 O O . ARG A 1 88 ? 2.513 -14.859 -12.325 1.00 97.81 88 ARG A O 1
ATOM 709 N N . ASN A 1 89 ? 0.934 -16.447 -12.219 1.00 96.56 89 ASN A N 1
ATOM 710 C CA . ASN A 1 89 ? 1.359 -17.226 -13.381 1.00 96.56 89 ASN A CA 1
ATOM 711 C C . ASN A 1 89 ? 0.392 -17.080 -14.573 1.00 96.56 89 ASN A C 1
ATOM 713 O O . ASN A 1 89 ? 0.585 -17.722 -15.602 1.00 96.56 89 ASN A O 1
ATOM 717 N N . VAL A 1 90 ? -0.631 -16.228 -14.446 1.00 96.12 90 VAL A N 1
ATOM 718 C CA . VAL A 1 90 ? -1.624 -15.940 -15.488 1.00 96.12 90 VAL A CA 1
ATOM 719 C C . VAL A 1 90 ? -1.678 -14.442 -15.809 1.00 96.12 90 VAL A C 1
ATOM 721 O O . VAL A 1 90 ? -1.359 -13.609 -14.947 1.00 96.12 90 VAL A O 1
ATOM 724 N N . PRO A 1 91 ? -2.039 -14.065 -17.048 1.00 95.88 91 PRO A N 1
ATOM 725 C CA . PRO A 1 91 ? -2.321 -12.676 -17.390 1.00 95.88 91 PRO A CA 1
ATOM 726 C C . PRO A 1 91 ? -3.486 -12.130 -16.559 1.00 95.88 91 PRO A C 1
ATOM 728 O O . PRO A 1 91 ? -4.406 -12.868 -16.206 1.00 95.88 91 PRO A O 1
ATOM 731 N N . VAL A 1 92 ? -3.450 -10.833 -16.267 1.00 94.75 92 VAL A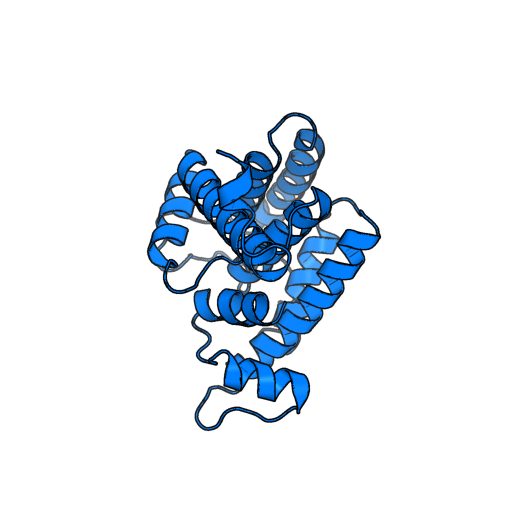 N 1
ATOM 732 C CA . VAL A 1 92 ? -4.504 -10.123 -15.531 1.00 94.75 92 VAL A CA 1
ATOM 733 C C . VAL A 1 92 ? -4.788 -8.787 -16.202 1.00 94.75 92 VAL A C 1
ATOM 735 O O . VAL A 1 92 ? -3.931 -8.236 -16.892 1.00 94.75 92 VAL A O 1
ATOM 738 N N . VAL A 1 93 ? -5.992 -8.271 -15.981 1.00 90.19 93 VAL A N 1
ATOM 739 C CA . VAL A 1 93 ? -6.413 -6.936 -16.409 1.00 90.19 93 VAL A CA 1
ATOM 740 C C . VAL A 1 93 ? -6.821 -6.162 -15.166 1.00 90.19 93 VAL A C 1
ATOM 742 O O . VAL A 1 93 ? -7.524 -6.693 -14.304 1.00 90.19 93 VAL A O 1
ATOM 745 N N . ILE A 1 94 ? -6.382 -4.911 -15.073 1.00 86.44 94 ILE A N 1
ATOM 746 C CA . ILE A 1 94 ? -6.789 -4.012 -13.999 1.00 86.44 94 ILE A CA 1
ATOM 747 C C . ILE A 1 94 ? -8.084 -3.336 -14.445 1.00 86.44 94 ILE A C 1
ATOM 749 O O . ILE A 1 94 ? -8.095 -2.553 -15.393 1.00 86.44 94 ILE A O 1
ATOM 753 N N . ASN A 1 95 ? -9.194 -3.652 -13.781 1.00 77.88 95 ASN A N 1
ATOM 754 C CA . ASN A 1 95 ? -10.490 -3.072 -14.126 1.00 77.88 95 ASN A CA 1
ATOM 755 C C . ASN A 1 95 ? -10.446 -1.539 -14.049 1.00 77.88 95 ASN A C 1
ATOM 757 O O . ASN A 1 95 ? -10.168 -0.974 -12.993 1.00 77.88 95 ASN A O 1
ATOM 761 N N . GLY A 1 96 ? -10.774 -0.879 -15.162 1.00 73.19 96 GLY A N 1
ATOM 762 C CA . GLY A 1 96 ? -10.822 0.581 -15.252 1.00 73.19 96 GLY A CA 1
ATOM 763 C C . GLY A 1 96 ? -9.471 1.269 -15.464 1.00 73.19 96 GLY A C 1
ATOM 764 O O . GLY A 1 96 ? -9.442 2.496 -15.462 1.00 73.19 96 GLY A O 1
ATOM 765 N N . ALA A 1 97 ? -8.380 0.521 -15.663 1.00 81.00 97 ALA A N 1
ATOM 766 C CA . ALA A 1 97 ? -7.104 1.077 -16.105 1.00 81.00 97 ALA A CA 1
ATOM 767 C C . ALA A 1 97 ? -6.878 0.791 -17.597 1.00 81.00 97 ALA A C 1
ATOM 769 O O . ALA A 1 97 ? -7.213 -0.286 -18.089 1.00 81.00 97 ALA A O 1
ATOM 770 N N . GLU A 1 98 ? -6.288 1.750 -18.311 1.00 81.25 98 GLU A N 1
ATOM 771 C CA . GLU A 1 98 ? -5.821 1.544 -19.692 1.00 81.25 98 GLU A CA 1
ATOM 772 C C . GLU A 1 98 ? -4.491 0.777 -19.733 1.00 81.25 98 GLU A C 1
ATOM 774 O O . GLU A 1 98 ? -4.196 0.083 -20.707 1.00 81.25 98 GLU A O 1
ATOM 779 N N . HIS A 1 99 ? -3.706 0.876 -18.655 1.00 88.75 99 HIS A N 1
ATOM 780 C CA . HIS A 1 99 ? -2.436 0.180 -18.503 1.00 88.75 99 HIS A CA 1
ATOM 781 C C . HIS A 1 99 ? -2.624 -1.339 -18.491 1.00 88.75 99 HIS A C 1
ATOM 783 O O . HIS A 1 99 ? -3.448 -1.883 -17.750 1.00 88.75 99 HIS A O 1
ATOM 789 N N . GLN A 1 100 ? -1.814 -2.031 -19.293 1.00 91.44 100 GLN A N 1
ATOM 790 C CA . GLN A 1 100 ? -1.763 -3.487 -19.307 1.00 91.44 100 GLN A CA 1
ATOM 791 C C . GLN A 1 100 ? -0.571 -3.973 -18.482 1.00 91.44 100 GLN A C 1
ATOM 793 O O . GLN A 1 100 ? 0.575 -3.683 -18.835 1.00 91.44 100 GLN A O 1
ATOM 798 N N . PRO A 1 101 ? -0.812 -4.763 -17.421 1.00 95.38 101 PRO A N 1
ATOM 799 C CA . PRO A 1 101 ? 0.264 -5.376 -16.665 1.00 95.38 101 PRO A CA 1
ATOM 800 C C . PRO A 1 101 ? 1.168 -6.255 -17.544 1.00 95.38 101 PRO A C 1
ATOM 802 O O . PRO A 1 101 ? 0.707 -6.843 -18.529 1.00 95.38 101 PRO A O 1
ATOM 805 N N . PRO A 1 102 ? 2.442 -6.429 -17.159 1.00 96.69 102 PRO A N 1
ATOM 806 C CA . PRO A 1 102 ? 3.382 -7.301 -17.855 1.00 96.69 102 PRO A CA 1
ATOM 807 C C . PRO A 1 102 ? 2.871 -8.744 -17.979 1.00 96.69 102 PRO A C 1
ATOM 809 O O . PRO A 1 102 ? 2.051 -9.229 -17.192 1.00 96.69 102 PRO A O 1
ATOM 812 N N . GLN A 1 103 ? 3.406 -9.489 -18.943 1.00 97.88 103 GLN A N 1
ATOM 813 C CA . GLN A 1 103 ? 3.138 -10.925 -19.020 1.00 97.88 103 GLN A CA 1
ATOM 814 C C . GLN A 1 103 ? 3.694 -11.656 -17.783 1.00 97.88 103 GLN A C 1
ATOM 816 O O . GLN A 1 103 ? 4.696 -11.213 -17.222 1.00 97.88 103 GLN A O 1
ATOM 821 N N . PRO A 1 104 ? 3.098 -12.785 -17.351 1.00 97.69 104 PRO A N 1
ATOM 822 C CA . PRO A 1 104 ? 3.491 -13.465 -16.110 1.00 97.69 104 PRO A CA 1
ATOM 823 C C . PRO A 1 104 ? 4.984 -13.795 -16.008 1.00 97.69 104 PRO A C 1
ATOM 825 O O . PRO A 1 104 ? 5.586 -13.628 -14.953 1.00 97.69 104 PRO A O 1
ATOM 828 N N . PHE A 1 105 ? 5.609 -14.193 -17.119 1.00 97.38 105 PHE A N 1
ATOM 829 C CA . PHE A 1 105 ? 7.038 -14.518 -17.168 1.00 97.38 105 PHE A CA 1
ATOM 830 C C . PHE A 1 105 ? 7.963 -13.302 -16.975 1.00 97.38 105 PHE A C 1
ATOM 832 O O . PHE A 1 105 ? 9.146 -13.483 -16.707 1.00 97.38 105 PHE A O 1
ATOM 839 N N . LEU A 1 106 ? 7.440 -12.075 -17.087 1.00 98.31 106 LEU A N 1
ATOM 840 C CA . LEU A 1 106 ? 8.169 -10.829 -16.826 1.00 98.31 106 LEU A CA 1
ATOM 841 C C . LEU A 1 106 ? 7.981 -10.315 -15.394 1.00 98.31 106 LEU A C 1
ATOM 843 O O . LEU A 1 106 ? 8.719 -9.428 -14.979 1.00 98.31 106 LEU A O 1
ATOM 847 N N . VAL A 1 107 ? 7.027 -10.852 -14.626 1.00 98.38 107 VAL A N 1
ATOM 848 C CA . VAL A 1 107 ? 6.727 -10.343 -13.277 1.00 98.38 107 VAL A CA 1
ATOM 849 C C . VAL A 1 107 ? 7.941 -10.469 -12.361 1.00 98.38 107 VAL A C 1
ATOM 851 O O . VAL A 1 107 ? 8.319 -9.498 -11.721 1.00 98.38 107 VAL A O 1
ATOM 854 N N . HIS A 1 108 ? 8.575 -11.643 -12.319 1.00 98.12 108 HIS A N 1
ATOM 855 C CA . HIS A 1 108 ? 9.746 -11.857 -11.469 1.00 98.12 108 HIS A CA 1
ATOM 856 C C . HIS A 1 108 ? 10.915 -10.912 -11.805 1.00 98.12 108 HIS A C 1
ATOM 858 O O . HIS A 1 108 ? 11.342 -10.197 -10.902 1.00 98.12 108 HIS A O 1
ATOM 864 N N . PRO A 1 109 ? 11.423 -10.840 -13.056 1.00 98.31 109 PRO A N 1
ATOM 865 C CA . PRO A 1 109 ? 12.538 -9.943 -13.362 1.00 98.31 109 PRO A CA 1
ATOM 866 C C . PRO A 1 109 ? 12.197 -8.463 -13.134 1.00 98.31 109 PRO A C 1
ATOM 868 O O . PRO A 1 109 ? 13.050 -7.715 -12.673 1.00 98.31 109 PRO A O 1
ATOM 871 N N . GLN A 1 110 ? 10.953 -8.033 -13.376 1.00 98.62 110 GLN A N 1
ATOM 872 C CA . GLN A 1 110 ? 10.554 -6.645 -13.107 1.00 98.62 110 GLN A CA 1
ATOM 873 C C . GLN A 1 110 ? 10.435 -6.330 -11.611 1.00 98.62 110 GLN A C 1
ATOM 875 O O . GLN A 1 110 ? 10.690 -5.202 -11.199 1.00 98.62 110 GLN A O 1
ATOM 880 N N . MET A 1 111 ? 10.051 -7.303 -10.782 1.00 98.69 111 MET A N 1
ATOM 881 C CA . MET A 1 111 ? 10.031 -7.130 -9.327 1.00 98.69 111 MET A CA 1
ATOM 882 C C . MET A 1 111 ? 11.443 -7.066 -8.741 1.00 98.69 111 MET A C 1
ATOM 884 O O . MET A 1 111 ? 11.692 -6.248 -7.855 1.00 98.69 111 MET A O 1
ATOM 888 N N . GLU A 1 112 ? 12.364 -7.877 -9.262 1.00 98.31 112 GLU A N 1
ATOM 889 C CA . GLU A 1 112 ? 13.788 -7.794 -8.933 1.00 98.31 112 GLU A CA 1
ATOM 890 C C . GLU A 1 112 ? 14.343 -6.409 -9.306 1.00 98.31 112 GLU A C 1
ATOM 892 O O . GLU A 1 112 ? 14.848 -5.694 -8.434 1.00 98.31 112 GLU A O 1
ATOM 897 N N . GLU A 1 113 ? 14.125 -5.971 -10.553 1.00 98.56 113 GLU A N 1
ATOM 898 C CA . GLU A 1 113 ? 14.506 -4.639 -11.042 1.00 98.56 113 GLU A CA 1
ATOM 899 C C . GLU A 1 113 ? 13.917 -3.516 -10.177 1.00 98.56 113 GLU A C 1
ATOM 901 O O . GLU A 1 113 ? 14.631 -2.586 -9.807 1.00 98.56 113 GLU A O 1
ATOM 906 N N . LEU A 1 114 ? 12.643 -3.616 -9.783 1.00 98.69 114 LEU A N 1
ATOM 907 C CA . LEU A 1 114 ? 11.993 -2.625 -8.926 1.00 98.69 114 LEU A CA 1
ATOM 908 C C . LEU A 1 114 ? 12.690 -2.489 -7.566 1.00 98.69 114 LEU A C 1
ATOM 910 O O . LEU A 1 114 ? 12.890 -1.371 -7.087 1.00 98.69 114 LEU A O 1
ATOM 914 N N . THR A 1 115 ? 13.029 -3.611 -6.922 1.00 98.25 115 THR A N 1
ATOM 915 C CA . THR A 1 115 ? 13.684 -3.583 -5.604 1.00 98.25 115 THR A CA 1
ATOM 916 C C . THR A 1 115 ? 15.102 -3.021 -5.679 1.00 98.25 115 THR A C 1
ATOM 918 O O . THR A 1 115 ? 15.467 -2.202 -4.832 1.00 98.25 115 THR A O 1
ATOM 921 N N . LEU A 1 116 ? 15.856 -3.375 -6.725 1.00 98.12 116 LEU A N 1
ATOM 922 C CA . LEU A 1 116 ? 17.187 -2.828 -6.991 1.00 98.12 116 LEU A CA 1
ATOM 923 C C . LEU A 1 116 ? 17.123 -1.325 -7.273 1.00 98.12 116 LEU A C 1
ATOM 925 O O . LEU A 1 116 ? 17.773 -0.547 -6.575 1.00 98.12 116 LEU A O 1
ATOM 929 N N . TRP A 1 117 ? 16.259 -0.907 -8.203 1.00 98.38 117 TRP A N 1
ATOM 930 C CA . TRP A 1 117 ? 16.029 0.501 -8.526 1.00 98.38 117 TRP A CA 1
ATOM 931 C C . TRP A 1 117 ? 15.690 1.313 -7.272 1.00 98.38 117 TRP A C 1
ATOM 933 O O . TRP A 1 117 ? 16.227 2.402 -7.060 1.00 98.38 117 TRP A O 1
ATOM 943 N N . ASN A 1 118 ? 14.828 0.778 -6.404 1.00 97.94 118 ASN A N 1
ATOM 944 C CA . ASN A 1 118 ? 14.441 1.454 -5.173 1.00 97.94 118 ASN A CA 1
ATOM 945 C C . ASN A 1 118 ? 15.631 1.683 -4.232 1.00 97.94 118 ASN A C 1
ATOM 947 O O . ASN A 1 118 ? 15.747 2.758 -3.646 1.00 97.94 118 ASN A O 1
ATOM 951 N N . GLN A 1 119 ? 16.496 0.676 -4.087 1.00 96.31 119 GLN A N 1
ATOM 952 C CA . GLN A 1 119 ? 17.683 0.742 -3.240 1.00 96.31 119 GLN A CA 1
ATOM 953 C C . GLN A 1 119 ? 18.728 1.713 -3.800 1.00 96.31 119 GLN A C 1
ATOM 955 O O . GLN A 1 119 ? 19.280 2.519 -3.051 1.00 96.31 119 GLN A O 1
ATOM 960 N N . GLU A 1 120 ? 18.977 1.668 -5.108 1.00 97.19 120 GLU A N 1
ATOM 961 C CA . GLU A 1 120 ? 19.928 2.555 -5.787 1.00 97.19 120 GLU A CA 1
ATOM 962 C C . GLU A 1 120 ? 19.519 4.028 -5.682 1.00 97.19 120 GLU A C 1
ATOM 964 O O . GLU A 1 120 ? 20.381 4.903 -5.605 1.00 97.19 120 GLU A O 1
ATOM 969 N N . ASN A 1 121 ? 18.212 4.304 -5.614 1.00 97.50 121 ASN A N 1
ATOM 970 C CA . ASN A 1 121 ? 17.690 5.667 -5.586 1.00 97.50 121 ASN A CA 1
ATOM 971 C C . ASN A 1 121 ? 17.447 6.245 -4.183 1.00 97.50 121 ASN A C 1
ATOM 973 O O . ASN A 1 121 ? 16.950 7.365 -4.068 1.00 97.50 121 ASN A O 1
ATOM 977 N N . LEU A 1 122 ? 17.812 5.532 -3.108 1.00 94.56 122 LEU A N 1
ATOM 978 C CA . LEU A 1 122 ? 17.593 5.986 -1.724 1.00 94.56 122 LEU A CA 1
ATOM 979 C C . LEU A 1 122 ? 18.217 7.355 -1.411 1.00 94.56 122 LEU A C 1
ATOM 981 O O . LEU A 1 122 ? 17.667 8.087 -0.595 1.00 94.56 122 LEU A O 1
ATOM 985 N N . ASN A 1 123 ? 19.344 7.686 -2.050 1.00 93.38 123 ASN A N 1
ATOM 986 C CA . ASN A 1 123 ? 20.112 8.909 -1.789 1.00 93.38 123 ASN A CA 1
ATOM 987 C C . ASN A 1 123 ? 20.197 9.856 -3.001 1.00 93.38 123 ASN A C 1
ATOM 989 O O . ASN A 1 123 ? 20.918 10.849 -2.941 1.00 93.38 123 ASN A O 1
ATOM 993 N N . THR A 1 124 ? 19.536 9.530 -4.115 1.00 95.31 124 THR A N 1
ATOM 994 C CA . THR A 1 124 ? 19.613 10.307 -5.367 1.00 95.31 124 THR A CA 1
ATOM 995 C C . THR A 1 124 ? 18.317 11.034 -5.700 1.00 95.31 124 THR A C 1
ATOM 997 O O . THR A 1 124 ? 18.361 12.035 -6.409 1.00 95.31 124 THR A O 1
ATOM 1000 N N . LEU A 1 125 ? 17.181 10.542 -5.203 1.00 96.25 125 LEU A N 1
ATOM 1001 C CA . LEU A 1 125 ? 15.863 11.139 -5.390 1.00 96.25 125 LEU A CA 1
ATOM 1002 C C . LEU A 1 125 ? 15.318 11.655 -4.061 1.00 96.25 125 LEU A C 1
ATOM 1004 O O . LEU A 1 125 ? 15.585 11.082 -3.001 1.00 96.25 125 LEU A O 1
ATOM 1008 N N . GLU A 1 126 ? 14.488 12.695 -4.130 1.00 97.31 126 GLU A N 1
ATOM 1009 C CA . GLU A 1 126 ? 13.757 13.171 -2.961 1.00 97.31 126 GLU A CA 1
ATOM 1010 C C . GLU A 1 126 ? 12.855 12.051 -2.409 1.00 97.31 126 GLU A C 1
ATOM 1012 O O . GLU A 1 126 ? 12.209 11.338 -3.190 1.00 97.31 126 GLU A O 1
ATOM 1017 N N . PRO A 1 127 ? 12.755 11.868 -1.076 1.00 97.44 127 PRO A N 1
ATOM 1018 C CA . PRO A 1 127 ? 12.082 10.705 -0.501 1.00 97.44 127 PRO A CA 1
ATOM 1019 C C . PRO A 1 127 ? 10.649 10.506 -1.001 1.00 97.44 127 PRO A C 1
ATOM 1021 O O . PRO A 1 127 ? 10.286 9.397 -1.390 1.00 97.44 127 PRO A O 1
ATOM 1024 N N . ILE A 1 128 ? 9.835 11.568 -1.032 1.00 98.25 128 ILE A N 1
ATOM 1025 C CA . ILE A 1 128 ? 8.429 11.477 -1.458 1.00 98.25 128 ILE A CA 1
ATOM 1026 C C . ILE A 1 128 ? 8.325 11.122 -2.946 1.00 98.25 128 ILE A C 1
ATOM 1028 O O . ILE A 1 128 ? 7.489 10.297 -3.310 1.00 98.25 128 ILE A O 1
ATOM 1032 N N . GLU A 1 129 ? 9.190 11.687 -3.790 1.00 98.44 129 GLU A N 1
ATOM 1033 C CA . GLU A 1 129 ? 9.235 11.385 -5.224 1.00 98.44 129 GLU A CA 1
ATOM 1034 C C . GLU A 1 129 ? 9.584 9.913 -5.465 1.00 98.44 129 GLU A C 1
ATOM 1036 O O . GLU A 1 129 ? 8.819 9.186 -6.106 1.00 98.44 129 GLU A O 1
ATOM 1041 N N . ARG A 1 130 ? 10.684 9.434 -4.870 1.00 98.62 130 ARG A N 1
ATOM 1042 C CA . ARG A 1 130 ? 11.103 8.029 -4.963 1.00 98.62 130 ARG A CA 1
ATOM 1043 C C . ARG A 1 130 ? 9.995 7.081 -4.513 1.00 98.62 130 ARG A C 1
ATOM 1045 O O . ARG A 1 130 ? 9.726 6.082 -5.178 1.00 98.62 130 ARG A O 1
ATOM 1052 N N . ILE A 1 131 ? 9.351 7.378 -3.386 1.00 98.75 131 ILE A N 1
ATOM 1053 C CA . ILE A 1 131 ? 8.318 6.513 -2.809 1.00 98.75 131 ILE A CA 1
ATOM 1054 C C . ILE A 1 131 ? 7.050 6.507 -3.669 1.00 98.75 131 ILE A C 1
ATOM 1056 O O . ILE A 1 131 ? 6.436 5.452 -3.848 1.00 98.75 131 ILE A O 1
ATOM 1060 N N . ALA A 1 132 ? 6.670 7.651 -4.239 1.00 98.75 132 ALA A N 1
ATOM 1061 C CA . ALA A 1 132 ? 5.550 7.732 -5.168 1.00 98.75 132 ALA A CA 1
ATOM 1062 C C . ALA A 1 132 ? 5.809 6.915 -6.441 1.00 98.75 132 ALA A C 1
ATOM 1064 O O . ALA A 1 132 ? 4.935 6.165 -6.884 1.00 98.75 132 ALA A O 1
ATOM 1065 N N . MET A 1 133 ? 7.029 6.987 -6.977 1.00 98.75 133 MET A N 1
ATOM 1066 C CA . MET A 1 133 ? 7.464 6.171 -8.109 1.00 98.75 133 MET A CA 1
ATOM 1067 C C . MET A 1 133 ? 7.499 4.677 -7.765 1.00 98.75 133 MET A C 1
ATOM 1069 O O . MET A 1 133 ? 6.968 3.883 -8.537 1.00 98.75 133 MET A O 1
ATOM 1073 N N . LEU A 1 134 ? 8.050 4.280 -6.609 1.00 98.81 134 LEU A N 1
ATOM 1074 C CA . LEU A 1 134 ? 8.028 2.890 -6.127 1.00 98.81 134 LEU A CA 1
ATOM 1075 C C . LEU A 1 134 ? 6.594 2.355 -6.076 1.00 98.81 134 LEU A C 1
ATOM 1077 O O . LEU A 1 134 ? 6.309 1.275 -6.592 1.00 98.81 134 LEU A O 1
ATOM 1081 N N . HIS A 1 135 ? 5.697 3.119 -5.450 1.00 98.75 135 HIS A N 1
ATOM 1082 C CA . HIS A 1 135 ? 4.295 2.759 -5.307 1.00 98.75 135 HIS A CA 1
ATOM 1083 C C . HIS A 1 135 ? 3.622 2.565 -6.671 1.00 98.75 135 HIS A C 1
ATOM 1085 O O . HIS A 1 135 ? 2.986 1.536 -6.901 1.00 98.75 135 HIS A O 1
ATOM 1091 N N . ASN A 1 136 ? 3.793 3.528 -7.579 1.00 98.62 136 ASN A N 1
ATOM 1092 C CA . ASN A 1 136 ? 3.210 3.484 -8.914 1.00 98.62 136 ASN A CA 1
ATOM 1093 C C . ASN A 1 136 ? 3.765 2.303 -9.733 1.00 98.62 136 ASN A C 1
ATOM 1095 O O . ASN A 1 136 ? 2.992 1.453 -10.168 1.00 98.62 136 ASN A O 1
ATOM 1099 N N . LYS A 1 137 ? 5.097 2.161 -9.818 1.00 98.62 137 LYS A N 1
ATOM 1100 C CA . LYS A 1 137 ? 5.762 1.059 -10.535 1.00 98.62 137 LYS A CA 1
ATOM 1101 C C . LYS A 1 137 ? 5.326 -0.315 -10.023 1.00 98.62 137 LYS A C 1
ATOM 1103 O O . LYS A 1 137 ? 5.055 -1.206 -10.822 1.00 98.62 137 LYS A O 1
ATOM 1108 N N . PHE A 1 138 ? 5.206 -0.494 -8.706 1.00 98.81 138 PHE A N 1
ATOM 1109 C CA . PHE A 1 138 ? 4.704 -1.740 -8.122 1.00 98.81 138 PHE A CA 1
ATOM 1110 C C . PHE A 1 138 ? 3.273 -2.063 -8.582 1.00 98.81 138 PHE A C 1
ATOM 1112 O O . PHE A 1 138 ? 2.983 -3.190 -8.993 1.00 98.81 138 PHE A O 1
ATOM 1119 N N . VAL A 1 139 ? 2.372 -1.076 -8.523 1.00 97.69 139 VAL A N 1
ATOM 1120 C CA . VAL A 1 139 ? 0.971 -1.250 -8.933 1.00 97.69 139 VAL A CA 1
ATOM 1121 C C . VAL A 1 139 ? 0.864 -1.518 -10.440 1.00 97.69 139 VAL A C 1
ATOM 1123 O O . VAL A 1 139 ? 0.038 -2.347 -10.833 1.00 97.69 139 VAL A O 1
ATOM 1126 N N . ALA A 1 140 ? 1.734 -0.904 -11.248 1.00 97.56 140 ALA A N 1
ATOM 1127 C CA . ALA A 1 140 ? 1.832 -1.103 -12.693 1.00 97.56 140 ALA A CA 1
ATOM 1128 C C . ALA A 1 140 ? 2.327 -2.513 -13.077 1.00 97.56 140 ALA A C 1
ATOM 1130 O O . ALA A 1 140 ? 1.793 -3.125 -14.006 1.00 97.56 140 ALA A O 1
ATOM 1131 N N . ILE A 1 141 ? 3.313 -3.069 -12.355 1.00 98.38 141 ILE A N 1
ATOM 1132 C CA . ILE A 1 141 ? 3.760 -4.467 -12.538 1.00 98.38 141 ILE A CA 1
ATOM 1133 C C . ILE A 1 141 ? 2.621 -5.442 -12.194 1.00 98.38 141 ILE A C 1
ATOM 1135 O O . ILE A 1 141 ? 2.460 -6.492 -12.830 1.00 98.38 141 ILE A O 1
ATOM 1139 N N . HIS A 1 142 ? 1.810 -5.081 -11.196 1.00 98.12 142 HIS A N 1
ATOM 1140 C CA . HIS A 1 142 ? 0.658 -5.852 -10.734 1.00 98.12 142 HIS A CA 1
ATOM 1141 C C . HIS A 1 142 ? 1.015 -7.331 -10.478 1.00 98.12 142 HIS A C 1
ATOM 1143 O O . HIS A 1 142 ? 0.480 -8.229 -11.138 1.00 98.12 142 HIS A O 1
ATOM 1149 N N . PRO A 1 143 ? 1.990 -7.616 -9.593 1.00 98.50 143 PRO A N 1
ATOM 1150 C CA . PRO A 1 143 ? 2.629 -8.930 -9.516 1.00 98.50 143 PRO A CA 1
ATOM 1151 C C . PRO A 1 143 ? 1.728 -10.048 -8.974 1.00 98.50 143 PRO A C 1
ATOM 1153 O O . PRO A 1 143 ? 2.041 -11.225 -9.155 1.00 98.50 143 PRO A O 1
ATOM 1156 N N . PHE A 1 144 ? 0.615 -9.714 -8.323 1.00 98.38 144 PHE A N 1
ATOM 1157 C CA . PHE A 1 144 ? -0.305 -10.669 -7.703 1.00 98.38 144 PHE A CA 1
ATOM 1158 C C . PHE A 1 144 ? -1.661 -10.721 -8.424 1.00 98.38 144 PHE A C 1
ATOM 1160 O O . PHE A 1 144 ? -1.995 -9.825 -9.199 1.00 98.38 144 PHE A O 1
ATOM 1167 N N . ILE A 1 145 ? -2.461 -11.762 -8.165 1.00 96.06 145 ILE A N 1
ATOM 1168 C CA . ILE A 1 145 ? -3.830 -11.888 -8.710 1.00 96.06 145 ILE A CA 1
ATOM 1169 C C . ILE A 1 145 ? -4.805 -10.897 -8.058 1.00 96.06 145 ILE A C 1
ATOM 1171 O O . ILE A 1 145 ? -5.698 -10.384 -8.724 1.00 96.06 145 ILE A O 1
ATOM 1175 N N . ASP A 1 146 ? -4.636 -10.636 -6.764 1.00 95.25 146 ASP A N 1
ATOM 1176 C CA . ASP A 1 146 ? -5.422 -9.691 -5.967 1.00 95.25 146 ASP A CA 1
ATOM 1177 C C . ASP A 1 146 ? -4.483 -9.037 -4.933 1.00 95.25 146 ASP A C 1
ATOM 1179 O O . ASP A 1 146 ? -3.322 -9.413 -4.812 1.00 95.25 146 ASP A O 1
ATOM 1183 N N . GLY A 1 147 ? -4.941 -8.026 -4.200 1.00 96.75 147 GLY A N 1
ATOM 1184 C CA . GLY A 1 147 ? -4.196 -7.428 -3.091 1.00 96.75 147 GLY A CA 1
ATOM 1185 C C . GLY A 1 147 ? -3.113 -6.426 -3.501 1.00 96.75 147 GLY A C 1
ATOM 1186 O O . GLY A 1 147 ? -2.526 -5.803 -2.618 1.00 96.75 147 GLY A O 1
ATOM 1187 N N . ASN A 1 148 ? -2.886 -6.190 -4.800 1.00 98.00 148 ASN A N 1
ATOM 1188 C CA . ASN A 1 148 ? -1.849 -5.271 -5.289 1.00 98.00 148 ASN A CA 1
ATOM 1189 C C . ASN A 1 148 ? -2.005 -3.847 -4.728 1.00 98.00 148 ASN A C 1
ATOM 1191 O O . ASN A 1 148 ? -1.041 -3.283 -4.224 1.00 98.00 148 ASN A O 1
ATOM 1195 N N . GLY A 1 149 ? -3.211 -3.273 -4.715 1.00 97.75 149 GLY A N 1
ATOM 1196 C CA . GLY A 1 149 ? -3.415 -1.926 -4.162 1.00 97.75 149 GLY A CA 1
ATOM 1197 C C . GLY A 1 149 ?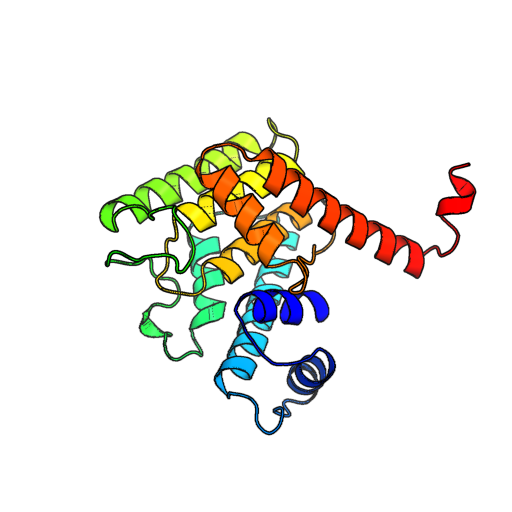 -3.031 -1.820 -2.677 1.00 97.75 149 GLY A C 1
ATOM 1198 O O . GLY A 1 149 ? -2.316 -0.900 -2.273 1.00 97.75 149 GLY A O 1
ATOM 1199 N N . ARG A 1 150 ? -3.444 -2.804 -1.865 1.00 98.38 150 ARG A N 1
ATOM 1200 C CA . ARG A 1 150 ? -3.159 -2.860 -0.418 1.00 98.38 150 ARG A CA 1
ATOM 1201 C C . ARG A 1 150 ? -1.677 -3.087 -0.141 1.00 98.38 150 ARG A C 1
ATOM 1203 O O . ARG A 1 150 ? -1.098 -2.349 0.655 1.00 98.38 150 ARG A O 1
ATOM 1210 N N . THR A 1 151 ? -1.046 -4.030 -0.842 1.00 98.81 151 THR A N 1
ATOM 1211 C CA . THR A 1 151 ? 0.406 -4.240 -0.761 1.00 98.81 151 THR A CA 1
ATOM 1212 C C . THR A 1 151 ? 1.148 -2.968 -1.158 1.00 98.81 151 THR A C 1
ATOM 1214 O O . THR A 1 151 ? 1.994 -2.503 -0.405 1.00 98.81 151 THR A O 1
ATOM 1217 N N . GLY A 1 152 ? 0.772 -2.326 -2.267 1.00 98.62 152 GLY A N 1
ATOM 1218 C CA . GLY A 1 152 ? 1.415 -1.100 -2.739 1.00 98.62 152 GLY A CA 1
ATOM 1219 C C . GLY A 1 152 ? 1.356 0.039 -1.721 1.00 98.62 152 GLY A C 1
ATOM 1220 O O . GLY A 1 152 ? 2.340 0.759 -1.552 1.00 98.62 152 GLY A O 1
ATOM 1221 N N . ARG A 1 153 ? 0.236 0.202 -1.003 1.00 98.81 153 ARG A N 1
ATOM 1222 C CA . ARG A 1 153 ? 0.106 1.213 0.063 1.00 98.81 153 ARG A CA 1
ATOM 1223 C C . ARG A 1 153 ? 0.884 0.855 1.334 1.00 98.81 153 ARG A C 1
ATOM 1225 O O . ARG A 1 153 ? 1.367 1.764 2.008 1.00 98.81 153 ARG A O 1
ATOM 1232 N N . LEU A 1 154 ? 1.053 -0.434 1.644 1.00 98.81 154 LEU A N 1
ATOM 1233 C CA . LEU A 1 154 ? 1.957 -0.885 2.710 1.00 98.81 154 LEU A CA 1
ATOM 1234 C C . LEU A 1 154 ? 3.420 -0.600 2.358 1.00 98.81 154 LEU A C 1
ATOM 1236 O O . LEU A 1 154 ? 4.134 -0.085 3.209 1.00 98.81 154 LEU A O 1
ATOM 1240 N N . LEU A 1 155 ? 3.845 -0.850 1.114 1.00 98.69 155 LEU A N 1
ATOM 1241 C CA . LEU A 1 155 ? 5.200 -0.520 0.649 1.00 98.69 155 LEU A CA 1
ATOM 1242 C C . LEU A 1 155 ? 5.465 0.987 0.696 1.00 98.69 155 LEU A C 1
ATOM 1244 O O . LEU A 1 155 ? 6.491 1.416 1.218 1.00 98.69 155 LEU A O 1
ATOM 1248 N N . MET A 1 156 ? 4.502 1.785 0.223 1.00 98.75 156 MET A N 1
ATOM 1249 C CA . MET A 1 156 ? 4.548 3.245 0.313 1.00 98.75 156 MET A CA 1
ATOM 1250 C C . MET A 1 156 ? 4.748 3.702 1.764 1.00 98.75 156 MET A C 1
ATOM 1252 O O . MET A 1 156 ? 5.645 4.488 2.052 1.00 98.75 156 MET A O 1
ATOM 1256 N N . ASN A 1 157 ? 3.940 3.186 2.695 1.00 98.69 157 ASN A N 1
ATOM 1257 C CA . ASN A 1 157 ? 4.042 3.565 4.102 1.00 98.69 157 ASN A CA 1
ATOM 1258 C C . ASN A 1 157 ? 5.298 3.031 4.794 1.00 98.69 157 ASN A C 1
ATOM 1260 O O . ASN A 1 157 ? 5.838 3.728 5.646 1.00 98.69 157 ASN A O 1
ATOM 1264 N N . LEU A 1 158 ? 5.784 1.841 4.431 1.00 98.56 158 LEU A N 1
ATOM 1265 C CA . LEU A 1 158 ? 7.043 1.305 4.947 1.00 98.56 158 LEU A CA 1
ATOM 1266 C C . LEU A 1 158 ? 8.191 2.277 4.656 1.00 98.56 158 LEU A C 1
ATOM 1268 O O . LEU A 1 158 ? 8.935 2.647 5.560 1.00 98.56 158 LEU A O 1
ATOM 1272 N N . GLU A 1 159 ? 8.309 2.719 3.406 1.00 98.38 159 GLU A N 1
ATOM 1273 C CA . GLU A 1 159 ? 9.397 3.601 2.990 1.00 98.38 159 GLU A CA 1
ATOM 1274 C C . GLU A 1 159 ? 9.218 5.040 3.496 1.00 98.38 159 GLU A C 1
ATOM 1276 O O . GLU A 1 159 ? 10.201 5.656 3.905 1.00 98.38 159 GLU A O 1
ATOM 1281 N N . LEU A 1 160 ? 7.981 5.557 3.564 1.00 98.31 160 LEU A N 1
ATOM 1282 C CA . LEU A 1 160 ? 7.700 6.855 4.200 1.00 98.31 160 LEU A CA 1
ATOM 1283 C C . LEU A 1 160 ? 8.123 6.847 5.671 1.00 98.31 160 LEU A C 1
ATOM 1285 O O . LEU A 1 160 ? 8.787 7.772 6.134 1.00 98.31 160 LEU A O 1
ATOM 1289 N N . MET A 1 161 ? 7.775 5.788 6.403 1.00 97.81 161 MET A N 1
ATOM 1290 C CA . MET A 1 161 ? 8.080 5.692 7.828 1.00 97.81 161 MET A CA 1
ATOM 1291 C C . MET A 1 161 ? 9.575 5.515 8.101 1.00 97.81 161 MET A C 1
ATOM 1293 O O . MET A 1 161 ? 10.081 6.119 9.045 1.00 97.81 161 MET A O 1
ATOM 1297 N N . LYS A 1 162 ? 10.309 4.775 7.258 1.00 96.94 162 LYS A N 1
ATOM 1298 C CA . LYS A 1 162 ? 11.783 4.729 7.332 1.00 96.94 162 LYS A CA 1
ATOM 1299 C C . LYS A 1 162 ? 12.430 6.085 7.051 1.00 96.94 162 LYS A C 1
ATOM 1301 O O . LYS A 1 162 ? 13.445 6.405 7.656 1.00 96.94 162 LYS A O 1
ATOM 1306 N N . ALA A 1 163 ? 11.828 6.895 6.179 1.00 96.19 163 ALA A N 1
ATOM 1307 C CA . ALA A 1 163 ? 12.270 8.260 5.894 1.00 96.19 163 ALA A CA 1
ATOM 1308 C C . ALA A 1 163 ? 11.852 9.289 6.972 1.00 96.19 163 ALA A C 1
ATOM 1310 O O . ALA A 1 163 ? 12.076 10.484 6.797 1.00 96.19 163 ALA A O 1
ATOM 1311 N N . GLY A 1 164 ? 11.255 8.849 8.087 1.00 96.00 164 GLY A N 1
ATOM 1312 C CA . GLY A 1 164 ? 10.881 9.710 9.214 1.00 96.00 164 GLY A CA 1
ATOM 1313 C C . GLY A 1 164 ? 9.491 10.342 9.111 1.00 96.00 164 GLY A C 1
ATOM 1314 O O . GLY A 1 164 ? 9.100 11.101 10.000 1.00 96.00 164 GLY A O 1
ATOM 1315 N N . PHE A 1 165 ? 8.714 10.023 8.074 1.00 96.88 165 PHE A N 1
ATOM 1316 C CA . PHE A 1 165 ? 7.325 10.462 7.979 1.00 96.88 165 PHE A CA 1
ATOM 1317 C C . PHE A 1 165 ? 6.402 9.599 8.844 1.00 96.88 165 PHE A C 1
ATOM 1319 O O . PHE A 1 165 ? 6.689 8.459 9.204 1.00 96.88 165 PHE A O 1
ATOM 1326 N N . GLN A 1 166 ? 5.236 10.144 9.170 1.00 94.62 166 GLN A N 1
ATOM 1327 C CA . GLN A 1 166 ? 4.182 9.380 9.830 1.00 94.62 166 GLN A CA 1
ATOM 1328 C C . GLN A 1 166 ? 3.430 8.506 8.822 1.00 94.62 166 GLN A C 1
ATOM 1330 O O . GLN A 1 166 ? 3.479 8.734 7.611 1.00 94.62 166 GLN A O 1
ATOM 1335 N N . VAL A 1 167 ? 2.679 7.525 9.333 1.00 95.88 167 VAL A N 1
ATOM 1336 C CA . VAL A 1 167 ? 1.788 6.710 8.499 1.00 95.88 167 VAL A CA 1
ATOM 1337 C C . VAL A 1 167 ? 0.819 7.606 7.724 1.00 95.88 167 VAL A C 1
ATOM 1339 O O . VAL A 1 167 ? -0.029 8.289 8.298 1.00 95.88 167 VAL A O 1
ATOM 1342 N N . THR A 1 168 ? 0.947 7.588 6.406 1.00 97.25 168 THR A N 1
ATOM 1343 C CA . THR A 1 168 ? 0.198 8.427 5.479 1.00 97.25 168 THR A CA 1
ATOM 1344 C C . THR A 1 168 ? -1.072 7.720 5.028 1.00 97.25 168 THR A C 1
ATOM 1346 O O . THR A 1 168 ? -1.077 6.533 4.680 1.00 97.25 168 THR A O 1
ATOM 1349 N N . ILE A 1 169 ? -2.181 8.461 5.050 1.00 97.56 169 ILE A N 1
ATOM 1350 C CA . ILE A 1 169 ? -3.519 7.938 4.772 1.00 97.56 169 ILE A CA 1
ATOM 1351 C C . ILE A 1 169 ? -4.019 8.514 3.452 1.00 97.56 169 ILE A C 1
ATOM 1353 O O . ILE A 1 169 ? -4.408 9.678 3.387 1.00 97.56 169 ILE A O 1
ATOM 1357 N N . LEU A 1 170 ? -4.089 7.671 2.423 1.00 98.00 170 LEU A N 1
ATOM 1358 C CA . LEU A 1 170 ? -4.837 7.997 1.211 1.00 98.00 170 LEU A CA 1
ATOM 1359 C C . LEU A 1 170 ? -6.328 7.814 1.516 1.00 98.00 170 LEU A C 1
ATOM 1361 O O . LEU A 1 170 ? -6.738 6.745 1.973 1.00 98.00 170 LEU A O 1
ATOM 1365 N N . LYS A 1 171 ? -7.130 8.865 1.334 1.00 97.00 171 LYS A N 1
ATOM 1366 C CA . LYS A 1 171 ? -8.557 8.836 1.679 1.00 97.00 171 LYS A CA 1
ATOM 1367 C C . LYS A 1 171 ? -9.362 8.155 0.576 1.00 97.00 171 LYS A C 1
ATOM 1369 O O . LYS A 1 171 ? -9.194 8.478 -0.598 1.00 97.00 171 LYS A O 1
ATOM 1374 N N . ALA A 1 172 ? -10.279 7.270 0.957 1.00 97.00 172 ALA A N 1
ATOM 1375 C CA . ALA A 1 172 ? -11.137 6.546 0.019 1.00 97.00 172 ALA A CA 1
ATOM 1376 C C . ALA A 1 172 ? -12.058 7.476 -0.790 1.00 97.00 172 ALA A C 1
ATOM 1378 O O . ALA A 1 172 ? -12.368 7.179 -1.940 1.00 97.00 172 ALA A O 1
ATOM 1379 N N . GLU A 1 173 ? -12.427 8.632 -0.235 1.00 97.06 173 GLU A N 1
ATOM 1380 C CA . GLU A 1 173 ? -13.177 9.676 -0.951 1.00 97.06 173 GLU A CA 1
ATOM 1381 C C . GLU A 1 173 ? -12.415 10.230 -2.172 1.00 97.06 173 GLU A C 1
ATOM 1383 O O . GLU A 1 173 ? -13.035 10.595 -3.166 1.00 97.06 173 GLU A O 1
ATOM 1388 N N . ASN A 1 174 ? -11.075 10.189 -2.151 1.00 97.38 174 ASN A N 1
ATOM 1389 C CA . ASN A 1 174 ? -10.204 10.665 -3.231 1.00 97.38 174 ASN A CA 1
ATOM 1390 C C . ASN A 1 174 ? -9.766 9.536 -4.186 1.00 97.38 174 ASN A C 1
ATOM 1392 O O . ASN A 1 174 ? -8.796 9.687 -4.930 1.00 97.38 174 ASN A O 1
ATOM 1396 N N . ARG A 1 175 ? -10.452 8.382 -4.170 1.00 96.06 175 ARG A N 1
ATOM 1397 C CA . ARG A 1 175 ? -10.094 7.194 -4.970 1.00 96.06 175 ARG A CA 1
ATOM 1398 C C . ARG A 1 175 ? -9.989 7.488 -6.470 1.00 96.06 175 ARG A C 1
ATOM 1400 O O . ARG A 1 175 ? -9.096 6.960 -7.127 1.00 96.06 175 ARG A O 1
ATOM 1407 N N . ALA A 1 176 ? -10.880 8.320 -7.007 1.00 95.75 176 ALA A N 1
ATOM 1408 C CA . ALA A 1 176 ? -10.876 8.665 -8.428 1.00 95.75 176 ALA A CA 1
ATOM 1409 C C . ALA A 1 176 ? -9.619 9.455 -8.830 1.00 95.75 176 ALA A C 1
ATOM 1411 O O . ALA A 1 176 ? -8.990 9.139 -9.839 1.00 95.75 176 ALA A O 1
ATOM 1412 N N . ASP A 1 177 ? -9.226 10.441 -8.021 1.00 97.81 177 ASP A N 1
ATOM 1413 C CA . ASP A 1 177 ? -8.021 11.237 -8.271 1.00 97.81 177 ASP A CA 1
ATOM 1414 C C . ASP A 1 177 ? -6.751 10.401 -8.084 1.00 97.81 177 ASP A C 1
ATOM 1416 O O . ASP A 1 177 ? -5.829 10.500 -8.891 1.00 97.81 177 ASP A O 1
ATOM 1420 N N . TYR A 1 178 ? -6.737 9.509 -7.089 1.00 97.94 178 TYR A N 1
ATOM 1421 C CA . TYR A 1 178 ? -5.658 8.541 -6.887 1.00 97.94 178 TYR A CA 1
ATOM 1422 C C . TYR A 1 178 ? -5.431 7.656 -8.122 1.00 97.94 178 TYR A C 1
ATOM 1424 O O . TYR A 1 178 ? -4.303 7.548 -8.600 1.00 97.94 178 TYR A O 1
ATOM 1432 N N . TYR A 1 179 ? -6.487 7.059 -8.683 1.00 96.31 179 TYR A N 1
ATOM 1433 C CA . TYR A 1 179 ? -6.347 6.231 -9.884 1.00 96.31 179 TYR A CA 1
ATOM 1434 C C . TYR A 1 179 ? -5.975 7.039 -11.128 1.00 96.31 179 TYR A C 1
ATOM 1436 O O . TYR A 1 179 ? -5.195 6.556 -11.944 1.00 96.31 179 TYR A O 1
ATOM 1444 N N . ARG A 1 180 ? -6.463 8.280 -11.262 1.00 96.38 180 ARG A N 1
ATOM 1445 C CA . ARG A 1 180 ? -6.033 9.170 -12.351 1.00 96.38 180 ARG A CA 1
ATOM 1446 C C . ARG A 1 180 ? -4.537 9.474 -12.262 1.00 96.38 180 ARG A C 1
ATOM 1448 O O . ARG A 1 180 ? -3.848 9.448 -13.276 1.00 96.38 180 ARG A O 1
ATOM 1455 N N . ALA A 1 181 ? -4.035 9.736 -11.057 1.00 98.06 181 ALA A N 1
ATOM 1456 C CA . ALA A 1 181 ? -2.617 9.967 -10.823 1.00 98.06 181 ALA A CA 1
ATOM 1457 C C . ALA A 1 181 ? -1.773 8.715 -11.114 1.00 98.06 181 ALA A C 1
ATOM 1459 O O . ALA A 1 181 ? -0.695 8.833 -11.694 1.00 98.06 181 ALA A O 1
ATOM 1460 N N . LEU A 1 182 ? -2.278 7.522 -10.771 1.00 97.31 182 LEU A N 1
ATOM 1461 C CA . LEU A 1 182 ? -1.630 6.262 -11.134 1.00 97.31 182 LEU A CA 1
ATOM 1462 C C . LEU A 1 182 ? -1.529 6.087 -12.653 1.00 97.31 182 LEU A C 1
ATOM 1464 O O . LEU A 1 182 ? -0.426 5.878 -13.149 1.00 97.31 182 LEU A O 1
ATOM 1468 N N . ALA A 1 183 ? -2.635 6.284 -13.375 1.00 96.25 183 ALA A N 1
ATOM 1469 C CA . ALA A 1 183 ? -2.685 6.142 -14.830 1.00 96.25 183 ALA A CA 1
ATOM 1470 C C . ALA A 1 183 ? -1.718 7.091 -15.562 1.00 96.25 183 ALA A C 1
ATOM 1472 O O . ALA A 1 183 ? -1.114 6.715 -16.561 1.00 96.25 183 ALA A O 1
ATOM 1473 N N . LEU A 1 184 ? -1.528 8.318 -15.063 1.00 97.19 184 LEU A N 1
ATOM 1474 C CA . LEU A 1 184 ? -0.528 9.238 -15.621 1.00 97.19 184 LEU A CA 1
ATOM 1475 C C . LEU A 1 184 ? 0.909 8.768 -15.341 1.00 97.19 184 LEU A C 1
ATOM 1477 O O . LEU A 1 184 ? 1.774 8.912 -16.206 1.00 97.19 184 LEU A O 1
ATOM 1481 N N . GLY A 1 185 ? 1.154 8.169 -14.174 1.00 97.19 185 GLY A N 1
ATOM 1482 C CA . GLY A 1 185 ? 2.447 7.570 -13.843 1.00 97.19 185 GLY A CA 1
ATOM 1483 C C . GLY A 1 185 ? 2.768 6.321 -14.665 1.00 97.19 185 GLY A C 1
ATOM 1484 O O . GLY A 1 185 ? 3.923 6.154 -15.056 1.00 97.19 185 GLY A O 1
ATOM 1485 N N . ASP A 1 186 ? 1.759 5.529 -15.043 1.00 95.06 186 ASP A N 1
ATOM 1486 C CA . ASP A 1 186 ? 1.918 4.399 -15.974 1.00 95.06 186 ASP A CA 1
ATOM 1487 C C . ASP A 1 186 ? 2.425 4.871 -17.355 1.00 95.06 186 ASP A C 1
ATOM 1489 O O . ASP A 1 186 ? 3.162 4.160 -18.037 1.00 95.06 186 ASP A O 1
ATOM 1493 N N . LEU A 1 187 ? 2.100 6.112 -17.742 1.00 95.00 187 LEU A N 1
ATOM 1494 C CA . LEU A 1 187 ? 2.598 6.782 -18.954 1.00 95.00 187 LEU A CA 1
ATOM 1495 C C . LEU A 1 187 ? 3.943 7.509 -18.746 1.00 95.00 187 LEU A C 1
ATOM 1497 O O . LEU A 1 187 ? 4.419 8.206 -19.642 1.00 95.00 187 LEU A O 1
ATOM 1501 N N . GLY A 1 188 ? 4.558 7.370 -17.569 1.00 95.62 188 GLY A N 1
ATOM 1502 C CA . GLY A 1 188 ? 5.842 7.974 -17.207 1.00 95.62 188 GLY A CA 1
ATOM 1503 C C . GLY A 1 188 ? 5.753 9.353 -16.548 1.00 95.62 188 GLY A C 1
ATOM 1504 O O . GLY A 1 188 ? 6.783 9.882 -16.130 1.00 95.62 188 GLY A O 1
ATOM 1505 N N . ASN A 1 189 ? 4.557 9.935 -16.402 1.00 97.56 189 ASN A N 1
ATOM 1506 C CA . ASN A 1 189 ? 4.372 11.191 -15.679 1.00 97.56 189 ASN A CA 1
ATOM 1507 C C . ASN A 1 189 ? 4.046 10.924 -14.202 1.00 97.56 189 ASN A C 1
ATOM 1509 O O . ASN A 1 189 ? 2.882 10.830 -13.816 1.00 97.56 189 ASN A O 1
ATOM 1513 N N . TYR A 1 190 ? 5.080 10.822 -13.366 1.00 98.25 190 TYR A N 1
ATOM 1514 C CA . TYR A 1 190 ? 4.925 10.545 -11.933 1.00 98.25 190 TYR A CA 1
ATOM 1515 C C . TYR A 1 190 ? 4.554 11.775 -11.089 1.00 98.25 190 TYR A C 1
ATOM 1517 O O . TYR A 1 190 ? 4.168 11.618 -9.932 1.00 98.25 190 TYR A O 1
ATOM 1525 N N . GLN A 1 191 ? 4.621 12.992 -11.637 1.00 98.44 191 GLN A N 1
ATOM 1526 C CA . GLN A 1 191 ? 4.351 14.215 -10.874 1.00 98.44 191 GLN A CA 1
ATOM 1527 C C . GLN A 1 191 ? 2.968 14.207 -10.183 1.00 98.44 191 GLN A C 1
ATOM 1529 O O . GLN A 1 191 ? 2.923 14.473 -8.981 1.00 98.44 191 GLN A O 1
ATOM 1534 N N . PRO A 1 192 ? 1.854 13.821 -10.841 1.00 98.62 192 PRO A N 1
ATOM 1535 C CA . PRO A 1 192 ? 0.540 13.783 -10.201 1.00 98.62 192 PRO A CA 1
ATOM 1536 C C . PRO A 1 192 ? 0.459 12.835 -9.000 1.00 98.62 192 PRO A C 1
ATOM 1538 O O . PRO A 1 192 ? -0.185 13.161 -8.003 1.00 98.62 192 PRO A O 1
ATOM 1541 N N . ILE A 1 193 ? 1.099 11.659 -9.065 1.00 98.56 193 ILE A N 1
ATOM 1542 C CA . ILE A 1 193 ? 1.084 10.709 -7.941 1.00 98.56 193 ILE A CA 1
ATOM 1543 C C . ILE A 1 193 ? 2.003 11.179 -6.810 1.00 98.56 193 ILE A C 1
ATOM 1545 O O . ILE A 1 193 ? 1.642 11.038 -5.640 1.00 98.56 193 ILE A O 1
ATOM 1549 N N . THR A 1 194 ? 3.132 11.811 -7.143 1.00 98.75 194 THR A N 1
ATOM 1550 C CA . THR A 1 194 ? 4.016 12.462 -6.169 1.00 98.75 194 THR A CA 1
ATOM 1551 C C . THR A 1 194 ? 3.285 13.572 -5.420 1.00 98.75 194 THR A C 1
ATOM 1553 O O . THR A 1 194 ? 3.287 13.572 -4.192 1.00 98.75 194 THR A O 1
ATOM 1556 N N . GLU A 1 195 ? 2.586 14.467 -6.122 1.00 98.62 195 GLU A N 1
ATOM 1557 C CA . GLU A 1 195 ? 1.793 15.545 -5.515 1.00 98.62 195 GLU A CA 1
ATOM 1558 C C . GLU A 1 195 ? 0.637 15.004 -4.662 1.00 98.62 195 GLU A C 1
ATOM 1560 O O . GLU A 1 195 ? 0.394 15.495 -3.557 1.00 98.62 195 GLU A O 1
ATOM 1565 N N . PHE A 1 196 ? -0.049 13.956 -5.131 1.00 98.69 196 PHE A N 1
ATOM 1566 C CA . PHE A 1 196 ? -1.124 13.307 -4.380 1.00 98.69 196 PHE A CA 1
ATOM 1567 C C . PHE A 1 196 ? -0.628 12.743 -3.040 1.00 98.69 196 PHE A C 1
ATOM 1569 O O . PHE A 1 196 ? -1.251 12.963 -1.997 1.00 98.69 196 PHE A O 1
ATOM 1576 N N . ILE A 1 197 ? 0.510 12.042 -3.054 1.00 98.69 197 ILE A N 1
ATOM 1577 C CA . ILE A 1 197 ? 1.119 11.479 -1.843 1.00 98.69 197 ILE A CA 1
ATOM 1578 C C . ILE A 1 197 ? 1.682 12.594 -0.956 1.00 98.69 197 ILE A C 1
ATOM 1580 O O . ILE A 1 197 ? 1.432 12.575 0.248 1.00 98.69 197 ILE A O 1
ATOM 1584 N N . ALA A 1 198 ? 2.359 13.596 -1.524 1.00 98.56 198 ALA A N 1
ATOM 1585 C CA . ALA A 1 198 ? 2.881 14.746 -0.784 1.00 98.56 198 ALA A CA 1
ATOM 1586 C C . ALA A 1 198 ? 1.772 15.482 -0.022 1.00 98.56 198 ALA A C 1
ATOM 1588 O O . ALA A 1 198 ? 1.922 15.785 1.163 1.00 98.56 198 ALA A O 1
ATOM 1589 N N . LYS A 1 199 ? 0.618 15.698 -0.666 1.00 98.38 199 LYS A N 1
ATOM 1590 C CA . LYS A 1 199 ? -0.560 16.282 -0.020 1.00 98.38 199 LYS A CA 1
ATOM 1591 C C . LYS A 1 199 ? -1.055 15.419 1.142 1.00 98.38 199 LYS A C 1
ATOM 1593 O O . LYS A 1 199 ? -1.330 15.946 2.216 1.00 98.38 199 LYS A O 1
ATOM 1598 N N . ALA A 1 200 ? -1.138 14.099 0.967 1.00 98.25 200 ALA A N 1
ATOM 1599 C CA . ALA A 1 200 ? -1.564 13.194 2.036 1.00 98.25 200 ALA A CA 1
ATOM 1600 C C . ALA A 1 200 ? -0.574 13.159 3.221 1.00 98.25 200 ALA A C 1
ATOM 1602 O O . ALA A 1 200 ? -1.000 13.073 4.379 1.00 98.25 200 ALA A O 1
ATOM 1603 N N . VAL A 1 201 ? 0.733 13.251 2.948 1.00 98.06 201 VAL A N 1
ATOM 1604 C CA . VAL A 1 201 ? 1.782 13.403 3.971 1.00 98.06 201 VAL A CA 1
ATOM 1605 C C . VAL A 1 201 ? 1.574 14.713 4.732 1.00 98.06 201 VAL A C 1
ATOM 1607 O O . VAL A 1 201 ? 1.481 14.691 5.960 1.00 98.06 201 VAL A O 1
ATOM 1610 N N . TYR A 1 202 ? 1.419 15.831 4.016 1.00 96.81 202 TYR A N 1
ATOM 1611 C CA . TYR A 1 202 ? 1.179 17.151 4.603 1.00 96.81 202 TYR A CA 1
ATOM 1612 C C . TYR A 1 202 ? -0.057 17.164 5.511 1.00 96.81 202 TYR A C 1
ATOM 1614 O O . TYR A 1 202 ? 0.048 17.538 6.676 1.00 96.81 202 TYR A O 1
ATOM 1622 N N . GLU A 1 203 ? -1.200 16.664 5.032 1.00 95.56 203 GLU A N 1
ATOM 1623 C CA . GLU A 1 203 ? -2.436 16.579 5.825 1.00 95.56 203 GLU A CA 1
ATOM 1624 C C . GLU A 1 203 ? -2.260 15.719 7.089 1.00 95.56 203 GLU A C 1
ATOM 1626 O O . GLU A 1 203 ? -2.860 15.985 8.134 1.00 95.56 203 GLU A O 1
ATOM 1631 N N . THR A 1 204 ? -1.436 14.669 7.013 1.00 93.56 204 THR A N 1
ATOM 1632 C CA . THR A 1 204 ? -1.120 13.820 8.170 1.00 93.56 204 THR A CA 1
ATOM 1633 C C . THR A 1 204 ? -0.279 14.584 9.193 1.00 93.56 204 THR A C 1
ATOM 1635 O O . THR A 1 204 ? -0.589 14.549 10.385 1.00 93.56 204 THR A O 1
ATOM 1638 N N . MET A 1 205 ? 0.751 15.301 8.737 1.00 92.44 205 MET A N 1
ATOM 1639 C CA . MET A 1 205 ? 1.616 16.117 9.591 1.00 92.44 205 MET A CA 1
ATOM 1640 C C . MET A 1 205 ? 0.843 17.263 10.248 1.00 92.44 205 MET A C 1
ATOM 1642 O O . MET A 1 205 ? 0.897 17.401 11.468 1.00 92.44 205 MET A O 1
ATOM 1646 N N . GLU A 1 206 ? 0.070 18.020 9.468 1.00 93.00 206 GLU A N 1
ATOM 1647 C CA . GLU A 1 206 ? -0.795 19.101 9.952 1.00 93.00 206 GLU A CA 1
ATOM 1648 C C . GLU A 1 206 ? -1.767 18.592 11.018 1.00 93.00 206 GLU A C 1
ATOM 1650 O O . GLU A 1 206 ? -1.878 19.176 12.096 1.00 93.00 206 GLU A O 1
ATOM 1655 N N . ARG A 1 207 ? -2.441 17.463 10.765 1.00 90.19 207 ARG A N 1
ATOM 1656 C CA . ARG A 1 207 ? -3.344 16.864 11.750 1.00 90.19 207 ARG A CA 1
ATOM 1657 C C . ARG A 1 207 ? -2.623 16.530 13.051 1.00 90.19 207 ARG A C 1
ATOM 1659 O O . ARG A 1 207 ? -3.186 16.753 14.121 1.00 90.19 207 ARG A O 1
ATOM 1666 N N . THR A 1 208 ? -1.424 15.961 12.977 1.00 89.44 208 THR A N 1
ATOM 1667 C CA . THR A 1 208 ? -0.665 15.618 14.180 1.00 89.44 208 THR A CA 1
ATOM 1668 C C . THR A 1 208 ? -0.215 16.865 14.927 1.00 89.44 208 THR A C 1
ATOM 1670 O O . THR A 1 208 ? -0.401 16.918 16.141 1.00 89.44 208 THR A O 1
ATOM 1673 N N . LEU A 1 209 ? 0.279 17.887 14.225 1.00 90.31 209 LEU A N 1
ATOM 1674 C CA . LEU A 1 209 ? 0.634 19.178 14.816 1.00 90.31 209 LEU A CA 1
ATOM 1675 C C . LEU A 1 209 ? -0.570 19.837 15.493 1.00 90.31 209 LEU A C 1
ATOM 1677 O O . LEU A 1 209 ? -0.462 20.237 16.643 1.00 90.31 209 LEU A O 1
ATOM 1681 N N . ASN A 1 210 ? -1.746 19.833 14.866 1.00 90.62 210 ASN A N 1
ATOM 1682 C CA . ASN A 1 210 ? -2.973 20.354 15.474 1.00 90.62 210 ASN A CA 1
ATOM 1683 C C . ASN A 1 210 ? -3.387 19.609 16.758 1.00 90.62 210 ASN A C 1
ATOM 1685 O O . ASN A 1 210 ? -4.050 20.190 17.612 1.00 90.62 210 ASN A O 1
ATOM 1689 N N . LEU A 1 211 ? -3.017 18.332 16.911 1.00 89.19 211 LEU A N 1
ATOM 1690 C CA . LEU A 1 211 ? -3.320 17.545 18.112 1.00 89.19 211 LEU A CA 1
ATOM 1691 C C . LEU A 1 211 ? -2.322 17.788 19.248 1.00 89.19 211 LEU A C 1
ATOM 1693 O O . LEU A 1 211 ? -2.730 17.844 20.406 1.00 89.19 211 LEU A O 1
ATOM 1697 N N . ILE A 1 212 ? -1.029 17.888 18.933 1.00 92.38 212 ILE A N 1
ATOM 1698 C CA . ILE A 1 212 ? 0.034 18.018 19.945 1.00 92.38 212 ILE A CA 1
ATOM 1699 C C . ILE A 1 212 ? 0.397 19.475 20.242 1.00 92.38 212 ILE A C 1
ATOM 1701 O O . ILE A 1 212 ? 0.910 19.770 21.317 1.00 92.38 212 ILE A O 1
ATOM 1705 N N . TYR A 1 213 ? 0.127 20.378 19.300 1.00 90.19 213 TYR A N 1
ATOM 1706 C CA . TYR A 1 213 ? 0.439 21.799 19.384 1.00 90.19 213 TYR A CA 1
ATOM 1707 C C . TYR A 1 213 ? -0.607 22.663 18.644 1.00 90.19 213 TYR A C 1
ATOM 1709 O O . TYR A 1 213 ? -0.329 23.203 17.577 1.00 90.19 213 TYR A O 1
ATOM 1717 N N . PRO A 1 214 ? -1.830 22.828 19.190 1.00 84.44 214 PRO A N 1
ATOM 1718 C CA . PRO A 1 214 ? -2.986 23.388 18.469 1.00 84.44 214 PRO A CA 1
ATOM 1719 C C . PRO A 1 214 ? -2.832 24.800 1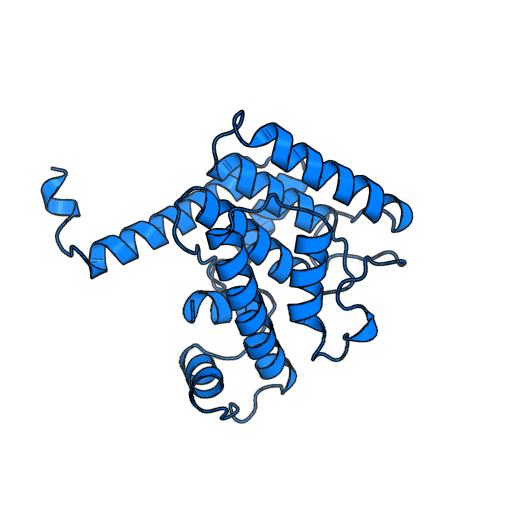7.872 1.00 84.44 214 PRO A C 1
ATOM 1721 O O . PRO A 1 214 ? -3.628 25.177 17.019 1.00 84.44 214 PRO A O 1
ATOM 1724 N N . ASN A 1 215 ? -1.830 25.576 18.298 1.00 85.00 215 ASN A N 1
ATOM 1725 C CA . ASN A 1 215 ? -1.588 26.953 17.848 1.00 85.00 215 ASN A CA 1
ATOM 1726 C C . ASN A 1 215 ? -0.316 27.108 16.997 1.00 85.00 215 ASN A C 1
ATOM 1728 O O . ASN A 1 215 ? 0.122 28.233 16.768 1.00 85.00 215 ASN A O 1
ATOM 1732 N N . TRP A 1 216 ? 0.266 26.007 16.512 1.00 84.12 216 TRP A N 1
ATOM 1733 C CA . TRP A 1 216 ? 1.540 26.003 15.782 1.00 84.12 216 TRP A CA 1
ATOM 1734 C C . TRP A 1 216 ? 1.583 26.952 14.572 1.00 84.12 216 TRP A C 1
ATOM 1736 O O . TRP A 1 216 ? 2.622 27.537 14.286 1.00 84.12 216 TRP A O 1
ATOM 1746 N N . ILE A 1 217 ? 0.449 27.153 13.891 1.00 79.88 217 ILE A N 1
ATOM 1747 C CA . ILE A 1 217 ? 0.323 28.062 12.737 1.00 79.88 217 ILE A CA 1
ATOM 1748 C C . ILE A 1 217 ? 0.532 29.532 13.124 1.00 79.88 217 ILE A C 1
ATOM 1750 O O . ILE A 1 217 ? 1.039 30.310 12.319 1.00 79.88 217 ILE A O 1
ATOM 1754 N N . ASN A 1 218 ? 0.169 29.927 14.346 1.00 79.81 218 ASN A N 1
ATOM 1755 C CA . ASN A 1 218 ? 0.260 31.323 14.781 1.00 79.81 218 ASN A CA 1
ATOM 1756 C C . ASN A 1 218 ? 1.700 31.753 15.097 1.00 79.81 218 ASN A C 1
ATOM 1758 O O . ASN A 1 218 ? 1.954 32.945 15.198 1.00 79.81 218 ASN A O 1
ATOM 1762 N N . GLU A 1 219 ? 2.622 30.802 15.248 1.00 73.50 219 GLU A N 1
ATOM 1763 C CA . GLU A 1 219 ? 4.028 31.045 15.608 1.00 73.50 219 GLU A CA 1
ATOM 1764 C C . GLU A 1 219 ? 4.971 31.045 14.398 1.00 73.50 219 GLU A C 1
ATOM 1766 O O . GLU A 1 219 ? 6.171 31.267 14.543 1.00 73.50 219 GLU A O 1
ATOM 1771 N N . LEU A 1 220 ? 4.432 30.794 13.200 1.00 70.56 220 LEU A N 1
ATOM 1772 C CA . LEU A 1 220 ? 5.156 30.865 11.927 1.00 70.56 220 LEU A CA 1
ATOM 1773 C C . LEU A 1 220 ? 4.990 32.221 11.214 1.00 70.56 220 LEU A C 1
ATOM 1775 O O . LEU A 1 220 ? 5.596 32.419 10.161 1.00 70.56 220 LEU A O 1
ATOM 1779 N N . ASN A 1 221 ? 4.185 33.127 11.781 1.00 50.69 221 ASN A N 1
ATOM 1780 C CA . ASN A 1 221 ? 3.981 34.509 11.330 1.00 50.69 221 ASN A CA 1
ATOM 1781 C C . ASN A 1 221 ? 4.633 35.492 12.306 1.00 50.69 221 ASN A C 1
ATOM 1783 O O . ASN A 1 221 ? 5.095 36.553 11.832 1.00 50.69 221 ASN A O 1
#

pLDDT: mean 95.72, std 5.51, range [50.69, 98.81]

Solvent-accessible surface area (backbone atoms only — not comparable to full-atom values): 12240 Å² total; per-residue (Å²): 107,71,70,43,47,45,26,52,42,33,59,76,64,38,79,64,50,75,63,45,50,45,43,30,75,76,68,70,44,80,58,83,98,54,64,70,63,46,54,47,46,51,54,21,41,49,52,34,50,51,54,42,55,52,45,40,76,68,63,61,80,76,42,70,68,57,55,27,48,40,37,21,44,48,23,56,82,47,99,48,35,89,52,34,45,42,70,35,84,60,77,68,79,54,88,94,52,90,66,75,41,60,55,34,89,47,36,63,63,51,51,52,50,50,38,52,54,53,63,72,37,66,85,77,42,59,68,64,51,47,39,33,47,51,28,41,55,49,49,50,46,40,47,40,88,65,63,39,72,55,40,29,52,50,55,34,35,38,53,38,39,62,73,72,43,70,84,54,52,67,55,42,91,47,42,69,60,53,52,52,18,41,57,39,30,75,74,69,45,46,61,54,33,25,52,54,50,50,50,29,44,48,56,46,50,52,53,50,40,50,72,80,40,73,61,59,75,73,76,78,113

Sequence (221 aa):
MLKYNQQSNAIEGNTLDIFETRVLLESGITANGKPFKDHLDIISHQEAIGYLTDLVKENVLLTEATIKNFHYLLLQKTDKAREAGQYRNVPVVINGAEHQPPQPFLVHPQMEELTLWNQENLNTLEPIERIAMLHNKFVAIHPFIDGNGRTGRLLMNLELMKAGFQVTILKAENRADYYRALALGDLGNYQPITEFIAKAVYETMERTLNLIYPNWINELN

InterPro domains:
  IPR003812 Fido domain [PF02661] (62-160)
  IPR003812 Fido domain [PS51459] (62-199)
  IPR036597 Fido-like domain superfamily [G3DSA:1.10.3290.10] (1-219)
  IPR036597 Fido-like domain superfamily [SSF140931] (37-212)
  IPR040198 Fido domain-containing prote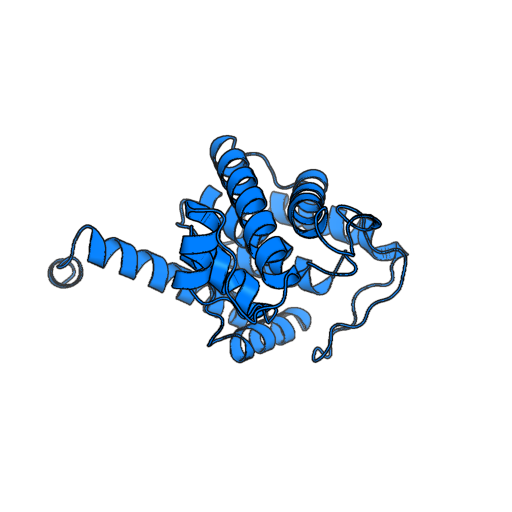in [PTHR13504] (1-212)

Nearest PDB structures (foldseek):
  7b80-assembly1_A  TM=9.510E-01  e=3.452E-14  Homo sapiens
  6i7k-assembly1_A  TM=9.508E-01  e=5.287E-14  Homo sapiens
  4u04-assembly1_A  TM=9.520E-01  e=1.240E-13  Homo sapiens
  6zmd-assembly1_B  TM=9.536E-01  e=1.240E-13  Homo sapiens
  6i7h-assembly1_A-2  TM=9.503E-01  e=2.774E-13  Homo sapiens